Protein AF-A0A1H8FJD3-F1 (afdb_monomer)

pLDDT: mean 70.16, std 22.2, range [22.75, 96.0]

Sequence (260 aa):
MIKSALWIIMFVILSSTTALAQENNKRKIDAVKKRNTYLYGDATRQTERNAVRLACDLLKNEIKDWSIKNNLSYQKFPEAIFTQYADTIIIEKKNHIRAFVYIKIKDLSAFLSNDSCTPKSVNPIVAPTSLPHKPVNTKTKPKVQTSLSQGTRVPPKQKSTVAKRSNPVLDHLMTINSFYDLKSVITPLHNQGVIRSYGKYSTMKEPAECYLIVYDANGYIKAFLGKGHDTRENLKTHQPDNVRNYIGCGAIWFILADDN

Nearest PDB structures (foldseek):
  7wrs-assembly1_B  TM=2.910E-01  e=1.143E+00  Gallus gallus
  5z6p-assembly1_A  TM=4.617E-01  e=6.517E+00  Agarivorans gilvus
  4za1-assembly1_A  TM=2.920E-01  e=4.281E+00  Streptomyces actuosus

Foldseek 3Di:
DVVVVVVVVVVVVVVVVLVVLLVVLVVVVVVQVVDPQKQKFKAKDQDPVVQQVRRVVNSQVSLVVVCVVVVFDDDPDDPVCQVVFKDWDWDDDPRMIMIMIMGGNVVVVVVRPDPDDDDDDDDDDDDDDDDDDDDDDDDDDDDDDDDDDDDDDDDDDDDPPPPPPPPVLVVVLVVDFFQVVSVVSVVVCVVVQQWVDKDWPVVDDQQQQKWKFKAAPVGTTDFIWHGDDQWTQGPVPRDIDGNVVRPRITMMIIHGNVRD

Solvent-accessible surface area (backbone atoms only — not comparable to full-atom values): 15954 Å² total; per-residue (Å²): 114,70,76,57,56,55,50,51,54,52,51,53,58,64,56,53,55,56,56,57,52,55,50,52,51,50,55,49,52,54,55,47,75,73,35,98,54,50,48,57,8,78,26,73,27,78,42,61,73,62,4,43,51,49,4,49,56,41,24,54,50,47,52,47,57,49,28,57,76,69,77,38,74,80,67,86,77,62,72,64,52,50,79,74,57,41,52,74,47,80,45,81,48,103,78,37,20,32,19,37,27,33,34,46,46,67,72,50,44,68,64,59,73,56,81,93,75,82,85,84,78,88,83,91,79,86,83,88,89,83,88,87,87,86,88,89,87,84,89,86,83,88,88,93,86,91,81,87,88,86,80,89,87,86,88,84,87,81,85,80,80,70,81,77,78,81,48,68,68,58,57,54,56,64,73,54,56,36,52,69,64,43,51,69,50,52,53,55,37,34,78,70,51,53,28,66,47,72,45,52,52,94,71,67,84,57,56,47,71,22,32,37,45,31,23,40,89,90,29,44,49,78,47,44,32,41,48,32,73,86,56,21,38,25,72,87,74,76,39,84,39,53,78,80,80,46,77,84,41,50,45,34,34,35,28,58,49,93,74,122

Secondary structure (DSSP, 8-state):
-HHHHHHHHHHHHHHHHHHHHHHHHHHHHHHHHT-TTEEEEEEEESSHHHHHHHHHHHHHHHHHHHHHHTT-------HHHHHHH-EEEEEEETTEEEEEEEEEHHHHHHHHS-S--PPP-----------------------------------------------HHHHHHHH--BHHHHHHHHHHHHHTTSEEEEEEGGG-S-TTT-EEEEE-TT-BEEEEE-S-SS-EEETTTTEEE-GGGSTT-EEEEEEESS--

Structure (mmCIF, N/CA/C/O backbone):
data_AF-A0A1H8FJD3-F1
#
_entry.id   AF-A0A1H8FJD3-F1
#
loop_
_atom_site.group_PDB
_atom_site.id
_atom_site.type_symbol
_atom_site.label_atom_id
_atom_site.label_alt_id
_atom_site.label_comp_id
_atom_site.label_asym_id
_atom_site.label_entity_id
_atom_site.label_seq_id
_atom_site.pdbx_PDB_ins_code
_atom_site.Cartn_x
_atom_site.Cartn_y
_atom_site.Cartn_z
_atom_site.occupancy
_atom_site.B_iso_or_equiv
_atom_site.auth_seq_id
_atom_site.auth_comp_id
_atom_site.auth_asym_id
_atom_site.auth_atom_id
_atom_site.pdbx_PDB_model_num
ATOM 1 N N . MET A 1 1 ? 11.866 -29.403 49.457 1.00 58.97 1 MET A N 1
ATOM 2 C CA . MET A 1 1 ? 10.654 -29.275 48.608 1.00 58.97 1 MET A CA 1
ATOM 3 C C . MET A 1 1 ? 10.171 -27.825 48.472 1.00 58.97 1 MET A C 1
ATOM 5 O O . MET A 1 1 ? 10.095 -27.366 47.342 1.00 58.97 1 MET A O 1
ATOM 9 N N . ILE A 1 2 ? 9.930 -27.080 49.565 1.00 58.50 2 ILE A N 1
ATOM 10 C CA . ILE A 1 2 ? 9.338 -25.712 49.578 1.00 58.50 2 ILE A CA 1
ATOM 11 C C . ILE A 1 2 ? 9.861 -24.753 48.481 1.00 58.50 2 ILE A C 1
ATOM 13 O O . ILE A 1 2 ? 9.057 -24.153 47.773 1.00 58.50 2 ILE A O 1
ATOM 17 N N . LYS A 1 3 ? 11.186 -24.649 48.272 1.00 54.75 3 LYS A N 1
ATOM 18 C CA . LYS A 1 3 ? 11.780 -23.768 47.238 1.00 54.75 3 LYS A CA 1
ATOM 19 C C . LYS A 1 3 ? 11.289 -24.052 45.804 1.00 54.75 3 LYS A C 1
ATOM 21 O O . LYS A 1 3 ? 11.228 -23.127 45.005 1.00 54.75 3 LYS A O 1
ATOM 26 N N . SER A 1 4 ? 10.918 -25.296 45.485 1.00 56.00 4 SER A N 1
ATOM 27 C CA . SER A 1 4 ? 10.383 -25.670 44.165 1.00 56.00 4 SER A CA 1
ATOM 28 C C . SER A 1 4 ? 8.923 -25.230 43.998 1.00 56.00 4 SER A C 1
ATOM 30 O O . SER A 1 4 ? 8.569 -24.619 42.993 1.00 56.00 4 SER A O 1
ATOM 32 N N . ALA A 1 5 ? 8.094 -25.423 45.032 1.00 58.84 5 ALA A N 1
ATOM 33 C CA . ALA A 1 5 ? 6.706 -24.953 45.036 1.00 58.84 5 ALA A CA 1
ATOM 34 C C . ALA A 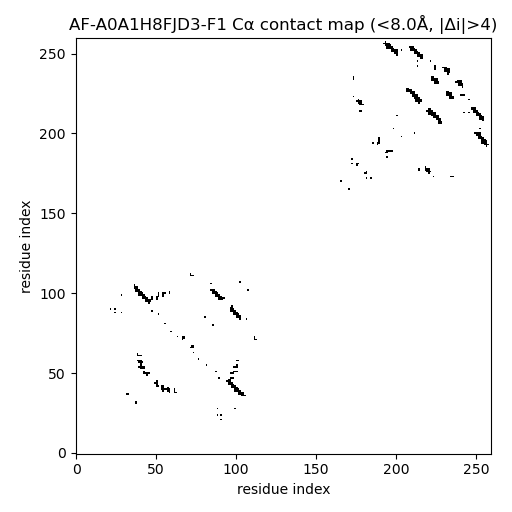1 5 ? 6.615 -23.425 44.863 1.00 58.84 5 ALA A C 1
ATOM 36 O O . ALA A 1 5 ? 5.794 -22.940 44.087 1.00 58.84 5 ALA A O 1
ATOM 37 N N . LEU A 1 6 ? 7.511 -22.671 45.513 1.00 56.72 6 LEU A N 1
ATOM 38 C CA . LEU A 1 6 ? 7.578 -21.214 45.372 1.00 56.72 6 LEU A CA 1
ATOM 39 C C . LEU A 1 6 ? 7.903 -20.773 43.931 1.00 56.72 6 LEU A C 1
ATOM 41 O O . LEU A 1 6 ? 7.354 -19.782 43.461 1.00 56.72 6 LEU A O 1
ATOM 45 N N . TRP A 1 7 ? 8.748 -21.518 43.209 1.00 59.44 7 TRP A N 1
ATOM 46 C CA . TRP A 1 7 ? 9.106 -21.212 41.816 1.00 59.44 7 TRP A CA 1
ATOM 47 C C . TRP A 1 7 ? 7.986 -21.570 40.823 1.00 59.44 7 TRP A C 1
ATOM 49 O O . TRP A 1 7 ? 7.784 -20.867 39.835 1.00 59.44 7 TRP A O 1
ATOM 59 N N . ILE A 1 8 ? 7.192 -22.603 41.124 1.00 63.31 8 ILE A N 1
ATOM 60 C CA . ILE A 1 8 ? 5.987 -22.957 40.355 1.00 63.31 8 ILE A CA 1
ATOM 61 C C . ILE A 1 8 ? 4.900 -21.883 40.531 1.00 63.31 8 ILE A C 1
ATOM 63 O O . ILE A 1 8 ? 4.344 -21.411 39.541 1.00 63.31 8 ILE A O 1
ATOM 67 N N . ILE A 1 9 ? 4.652 -21.425 41.765 1.00 63.00 9 ILE A N 1
ATOM 68 C CA . ILE A 1 9 ? 3.748 -20.291 42.049 1.00 63.00 9 ILE A CA 1
ATOM 69 C C . ILE A 1 9 ? 4.272 -19.008 41.371 1.00 63.00 9 ILE A C 1
ATOM 71 O O . ILE A 1 9 ? 3.504 -18.308 40.709 1.00 63.00 9 ILE A O 1
ATOM 75 N N . MET A 1 10 ? 5.595 -18.796 41.430 1.00 59.31 10 MET A N 1
ATOM 76 C CA . MET A 1 10 ? 6.412 -17.967 40.530 1.00 59.31 10 MET A CA 1
ATOM 77 C C . MET A 1 10 ? 5.847 -17.835 39.105 1.00 59.31 10 MET A C 1
ATOM 79 O O . MET A 1 10 ? 5.426 -16.775 38.637 1.00 59.31 10 MET A O 1
ATOM 83 N N . PHE A 1 11 ? 5.848 -18.972 38.412 1.00 58.41 11 PHE A N 1
ATOM 84 C CA . PHE A 1 11 ? 5.554 -19.082 36.987 1.00 58.41 11 PHE A CA 1
ATOM 85 C C . PHE A 1 11 ? 4.051 -18.972 36.668 1.00 58.41 11 PHE A C 1
ATOM 87 O O . PHE A 1 11 ? 3.665 -18.343 35.680 1.00 58.41 11 PHE A O 1
ATOM 94 N N . VAL A 1 12 ? 3.186 -19.525 37.527 1.00 59.56 12 VAL A N 1
ATOM 95 C CA . VAL A 1 12 ? 1.721 -19.478 37.353 1.00 59.56 12 VAL A CA 1
ATOM 96 C C . VAL A 1 12 ? 1.201 -18.038 37.416 1.00 59.56 12 VAL A C 1
ATOM 98 O O . VAL A 1 12 ? 0.444 -17.624 36.529 1.00 59.56 12 VAL A O 1
ATOM 101 N N . ILE A 1 13 ? 1.650 -17.242 38.394 1.00 57.97 13 ILE A N 1
ATOM 102 C CA . ILE A 1 13 ? 1.235 -15.835 38.540 1.00 57.97 13 ILE A CA 1
ATOM 103 C C . ILE A 1 13 ? 1.669 -15.014 37.316 1.00 57.97 13 ILE A C 1
ATOM 105 O O . ILE A 1 13 ? 0.858 -14.277 36.753 1.00 57.97 13 ILE A O 1
ATOM 109 N N . LEU A 1 14 ? 2.913 -15.187 36.852 1.00 53.50 14 LEU A N 1
ATOM 110 C CA . LEU A 1 14 ? 3.437 -14.465 35.688 1.00 53.50 14 LEU A CA 1
ATOM 111 C C . LEU A 1 14 ? 2.705 -14.818 34.382 1.00 53.50 14 LEU A C 1
ATOM 113 O O . LEU A 1 14 ? 2.501 -13.945 33.543 1.00 53.50 14 LEU A O 1
ATOM 117 N N . SER A 1 15 ? 2.262 -16.068 34.211 1.00 50.50 15 SER A N 1
ATOM 118 C CA . SER A 1 15 ? 1.513 -16.468 33.010 1.00 50.50 15 SER A CA 1
ATOM 119 C C . SER A 1 15 ? 0.092 -15.881 32.965 1.00 50.50 15 SER A C 1
ATOM 121 O O . SER A 1 15 ? -0.374 -15.459 31.903 1.00 50.50 15 SER A O 1
ATOM 123 N N . SER A 1 16 ? -0.567 -15.770 34.125 1.00 51.09 16 SER A N 1
ATOM 124 C CA . SER A 1 16 ? -1.976 -15.364 34.249 1.00 51.09 16 SER A CA 1
ATOM 125 C C . SER A 1 16 ? -2.238 -13.909 33.829 1.00 51.09 16 SER A C 1
ATOM 127 O O . SER A 1 16 ? -3.287 -13.601 33.258 1.00 51.09 16 SER A O 1
ATOM 129 N N . THR A 1 17 ? -1.284 -13.002 34.065 1.00 54.47 17 THR A N 1
ATOM 130 C CA . THR A 1 17 ? -1.428 -11.570 33.733 1.00 54.47 17 THR A CA 1
ATOM 131 C C . THR A 1 17 ? -1.545 -11.325 32.226 1.00 54.47 17 THR A C 1
ATOM 133 O O . THR A 1 17 ? -2.311 -10.462 31.792 1.00 54.47 17 THR A O 1
ATOM 136 N N . THR A 1 18 ? -0.838 -12.118 31.414 1.00 61.31 18 THR A N 1
ATOM 137 C CA . THR A 1 18 ? -0.788 -11.960 29.951 1.00 61.31 18 THR A CA 1
ATOM 138 C C . THR A 1 18 ? -2.144 -12.218 29.284 1.00 61.31 18 THR A C 1
ATOM 140 O O . THR A 1 18 ? -2.543 -11.480 28.378 1.00 61.31 18 THR A O 1
ATOM 143 N N . ALA A 1 19 ? -2.898 -13.209 29.771 1.00 61.38 19 ALA A N 1
ATOM 144 C CA . ALA A 1 19 ? -4.223 -13.552 29.259 1.00 61.38 19 ALA A CA 1
ATOM 145 C C . ALA A 1 19 ? -5.243 -12.432 29.532 1.00 61.38 19 ALA A C 1
ATOM 147 O O . ALA A 1 19 ? -5.919 -11.967 28.610 1.00 61.38 19 ALA A O 1
ATOM 148 N N . LEU A 1 20 ? -5.281 -11.936 30.775 1.00 61.25 20 LEU A N 1
ATOM 149 C CA . LEU A 1 20 ? -6.144 -10.828 31.203 1.00 61.25 20 LEU A CA 1
ATOM 150 C C . LEU A 1 20 ? -5.835 -9.526 30.446 1.00 61.25 20 LEU A C 1
ATOM 152 O O . LEU A 1 20 ? -6.750 -8.801 30.049 1.00 61.25 20 LEU A O 1
ATOM 156 N N . ALA A 1 21 ? -4.556 -9.231 30.195 1.00 65.88 21 ALA A N 1
ATOM 157 C CA . ALA A 1 21 ? -4.156 -8.088 29.375 1.00 65.88 21 ALA A CA 1
ATOM 158 C C . ALA A 1 21 ? -4.648 -8.228 27.921 1.00 65.88 21 ALA A C 1
ATOM 160 O O . ALA A 1 21 ? -5.211 -7.285 27.359 1.00 65.88 21 ALA A O 1
ATOM 161 N N . GLN A 1 22 ? -4.505 -9.417 27.320 1.00 68.00 22 GLN A N 1
ATOM 162 C CA . GLN A 1 22 ? -4.948 -9.661 25.946 1.00 68.00 22 GLN A CA 1
ATOM 163 C C . GLN A 1 22 ? -6.478 -9.585 25.799 1.00 68.00 22 GLN A C 1
ATOM 165 O O . GLN A 1 22 ? -6.970 -9.073 24.792 1.00 68.00 22 GLN A O 1
ATOM 170 N N . GLU A 1 23 ? -7.245 -10.066 26.781 1.00 72.88 23 GLU A N 1
ATOM 171 C CA . GLU A 1 23 ? -8.706 -9.941 26.782 1.00 72.88 23 GLU A CA 1
ATOM 172 C C . GLU A 1 23 ? -9.153 -8.479 26.901 1.00 72.88 23 GLU A C 1
ATOM 174 O O . GLU A 1 23 ? -9.957 -8.009 26.093 1.00 72.88 23 GLU A O 1
ATOM 179 N N . ASN A 1 24 ? -8.575 -7.722 27.837 1.00 79.19 24 ASN A N 1
ATOM 180 C CA . ASN A 1 24 ? -8.877 -6.300 27.979 1.00 79.19 24 ASN A CA 1
ATOM 181 C C . ASN A 1 24 ? -8.523 -5.501 26.713 1.00 79.19 24 ASN A C 1
ATOM 183 O O . ASN A 1 24 ? -9.289 -4.622 26.317 1.00 79.19 24 ASN A O 1
ATOM 187 N N . ASN A 1 25 ? -7.434 -5.842 26.016 1.00 83.25 25 ASN A N 1
ATOM 188 C CA . ASN A 1 25 ? -7.093 -5.215 24.737 1.00 83.25 25 ASN A CA 1
ATOM 189 C C . ASN A 1 25 ? -8.090 -5.566 23.614 1.00 83.25 25 ASN A C 1
ATOM 191 O O . ASN A 1 25 ? -8.444 -4.677 22.843 1.00 83.25 25 ASN A O 1
ATOM 195 N N . LYS A 1 26 ? -8.622 -6.799 23.547 1.00 83.00 26 LYS A N 1
ATOM 196 C CA . LYS A 1 26 ? -9.735 -7.140 22.629 1.00 83.00 26 LYS A CA 1
ATOM 197 C C . LYS A 1 26 ? -10.971 -6.284 22.933 1.00 83.00 26 LYS A C 1
ATOM 199 O O . LYS A 1 26 ? -11.457 -5.579 22.052 1.00 83.00 26 LYS A O 1
ATOM 204 N N . ARG A 1 27 ? -11.406 -6.258 24.200 1.00 83.94 27 ARG A N 1
ATOM 205 C CA . ARG A 1 27 ? -12.583 -5.494 24.660 1.00 83.94 27 ARG A CA 1
ATOM 206 C C . ARG A 1 27 ? -12.455 -3.990 24.377 1.00 83.94 27 ARG A C 1
ATOM 208 O O . ARG A 1 27 ? -13.442 -3.372 23.986 1.00 83.94 27 ARG A O 1
ATOM 215 N N . LYS A 1 28 ? -11.253 -3.410 24.511 1.00 83.81 28 LYS A N 1
ATOM 216 C CA . LYS A 1 28 ? -10.957 -2.019 24.112 1.00 83.81 28 LYS A CA 1
ATOM 217 C C . LYS A 1 28 ? -11.133 -1.797 22.608 1.00 83.81 28 LYS A C 1
ATOM 219 O O . LYS A 1 28 ? -11.847 -0.874 22.230 1.00 83.81 28 LYS A O 1
ATOM 224 N N . ILE A 1 29 ? -10.535 -2.641 21.760 1.00 84.12 29 ILE A N 1
ATOM 225 C CA . ILE A 1 29 ? -10.665 -2.532 20.295 1.00 84.12 29 ILE A CA 1
ATOM 226 C C . ILE A 1 29 ? -12.137 -2.620 19.879 1.00 84.12 29 ILE A C 1
ATOM 228 O O . ILE A 1 29 ? -12.610 -1.774 19.124 1.00 84.12 29 ILE A O 1
ATOM 232 N N . ASP A 1 30 ? -12.887 -3.585 20.409 1.00 86.12 30 ASP A N 1
ATOM 233 C CA . ASP A 1 30 ? -14.301 -3.760 20.063 1.00 86.12 30 ASP A CA 1
ATOM 234 C C . ASP A 1 30 ? -15.168 -2.593 20.566 1.00 86.12 30 ASP A C 1
ATOM 236 O O . ASP A 1 30 ? -16.117 -2.190 19.892 1.00 86.12 30 ASP A O 1
ATOM 240 N N . ALA A 1 31 ? -14.827 -1.997 21.714 1.00 84.50 31 ALA A N 1
ATOM 241 C CA . ALA A 1 31 ? -15.469 -0.782 22.215 1.00 84.50 31 ALA A CA 1
ATOM 242 C C . ALA A 1 31 ? -15.151 0.462 21.364 1.00 84.50 31 ALA A C 1
ATOM 244 O O . ALA A 1 31 ? -16.036 1.299 21.196 1.00 84.50 31 ALA A O 1
ATOM 245 N N . VAL A 1 32 ? -13.942 0.582 20.802 1.00 84.31 32 VAL A N 1
ATOM 246 C CA . VAL A 1 32 ? -13.607 1.634 19.824 1.00 84.31 32 VAL A CA 1
ATOM 247 C C . VAL A 1 32 ? -14.392 1.408 18.530 1.00 84.31 32 VAL A C 1
ATOM 249 O O . VAL A 1 32 ? -15.121 2.297 18.103 1.00 84.31 32 VAL A O 1
ATOM 252 N N . LYS A 1 33 ? -14.342 0.201 17.951 1.00 82.62 33 LYS A N 1
ATOM 253 C CA . LYS A 1 33 ? -15.021 -0.121 16.680 1.00 82.62 33 LYS A CA 1
ATOM 254 C C . LYS A 1 33 ? -16.544 0.028 16.724 1.00 82.62 33 LYS A C 1
ATOM 256 O O . LYS A 1 33 ? -17.143 0.359 15.708 1.00 82.62 33 LYS A O 1
ATOM 261 N N . LYS A 1 34 ? -17.176 -0.203 17.880 1.00 84.62 34 LYS A N 1
ATOM 262 C CA . LYS A 1 34 ? -18.627 -0.012 18.078 1.00 84.62 34 LYS A CA 1
ATOM 263 C C . LYS A 1 34 ? -19.035 1.445 18.326 1.00 84.62 34 LYS A C 1
ATOM 265 O O . LYS A 1 34 ? -20.227 1.738 18.339 1.00 84.62 34 LYS A O 1
ATOM 270 N N . ARG A 1 35 ? -18.087 2.360 18.553 1.00 76.19 35 ARG A N 1
ATOM 271 C CA . ARG A 1 35 ? -18.357 3.777 18.830 1.00 76.19 35 ARG A CA 1
ATOM 272 C C . ARG A 1 35 ? -17.980 4.620 17.617 1.00 76.19 35 ARG A C 1
ATOM 274 O O . ARG A 1 35 ? -16.802 4.865 17.382 1.00 76.19 35 ARG A O 1
ATOM 281 N N . ASN A 1 36 ? -18.982 5.161 16.921 1.00 76.81 36 ASN A N 1
ATOM 282 C CA . ASN A 1 36 ? -18.824 6.095 15.792 1.00 76.81 36 ASN A CA 1
ATOM 283 C C . ASN A 1 36 ? -18.319 7.501 16.222 1.00 76.81 36 ASN A C 1
ATOM 285 O O . ASN A 1 36 ? -18.778 8.530 15.739 1.00 76.81 36 ASN A O 1
ATOM 289 N N . THR A 1 37 ? -17.413 7.543 17.201 1.00 86.31 37 THR A N 1
ATOM 290 C CA . THR A 1 37 ? -16.760 8.733 17.769 1.00 86.31 37 THR A CA 1
ATOM 291 C C . THR A 1 37 ? -15.234 8.651 17.645 1.00 86.31 37 THR A C 1
ATOM 293 O O . THR A 1 37 ? -14.526 9.481 18.217 1.00 86.31 37 THR A O 1
ATOM 296 N N . TYR A 1 38 ? -14.728 7.632 16.947 1.00 87.56 38 TYR A N 1
ATOM 297 C CA . TYR A 1 38 ? -13.314 7.330 16.754 1.00 87.56 38 TYR A CA 1
ATOM 298 C C . TYR A 1 38 ? -13.044 7.009 15.286 1.00 87.56 38 TYR A C 1
ATOM 300 O O . TYR A 1 38 ? -13.878 6.378 14.642 1.00 87.56 38 TYR A O 1
ATOM 308 N N . LEU A 1 39 ? -11.855 7.366 14.806 1.00 87.75 39 LEU A N 1
ATOM 309 C CA . LEU A 1 39 ? -11.278 6.832 13.569 1.00 87.75 39 LEU A CA 1
ATOM 310 C C . LEU A 1 39 ? -10.107 5.922 13.948 1.00 87.75 39 LEU A C 1
ATOM 312 O O . LEU A 1 39 ? -9.442 6.169 14.959 1.00 87.75 39 LEU A O 1
ATOM 316 N N . TYR A 1 40 ? -9.866 4.859 13.179 1.00 88.44 40 TYR A N 1
ATOM 317 C CA . TYR A 1 40 ? -8.847 3.862 13.513 1.00 88.44 40 TYR A CA 1
ATOM 318 C C . TYR A 1 40 ? -8.201 3.221 12.280 1.00 88.44 40 TYR A C 1
ATOM 320 O O . TYR A 1 40 ? -8.821 3.089 11.230 1.00 88.44 40 TYR A O 1
ATOM 328 N N . GLY A 1 41 ? -6.969 2.743 12.447 1.00 88.31 41 GLY A N 1
ATOM 329 C CA . GLY A 1 41 ? -6.295 1.826 11.533 1.00 88.31 41 GLY A CA 1
ATOM 330 C C . GLY A 1 41 ? -5.954 0.512 12.238 1.00 88.31 41 GLY A C 1
ATOM 331 O O . GLY A 1 41 ? -5.551 0.498 13.400 1.00 88.31 41 GLY A O 1
ATOM 332 N N . ASP A 1 42 ? -6.136 -0.611 11.542 1.00 88.06 42 ASP A N 1
ATOM 333 C CA . ASP A 1 42 ? -6.010 -1.967 12.093 1.00 88.06 42 ASP A CA 1
ATOM 334 C C . ASP A 1 42 ? -5.122 -2.811 11.172 1.00 88.06 42 ASP A C 1
ATOM 336 O O . ASP A 1 42 ? -5.507 -3.133 10.047 1.00 88.06 42 ASP A O 1
ATOM 340 N N . ALA A 1 43 ? -3.912 -3.139 11.623 1.00 86.88 43 ALA A N 1
ATOM 341 C CA . ALA A 1 43 ? -2.898 -3.792 10.802 1.00 86.88 43 ALA A CA 1
ATOM 342 C C . ALA A 1 43 ? -2.248 -4.970 11.530 1.00 86.88 43 ALA A C 1
ATOM 344 O O . ALA A 1 43 ? -1.991 -4.927 12.728 1.00 86.88 43 ALA A O 1
ATOM 345 N N . THR A 1 44 ? -1.933 -6.035 10.792 1.00 87.69 44 THR A N 1
ATOM 346 C CA . THR A 1 44 ? -1.181 -7.194 11.303 1.00 87.69 44 THR A CA 1
ATOM 347 C C . THR A 1 44 ? 0.037 -7.453 10.416 1.00 87.69 44 THR A C 1
ATOM 349 O O . THR A 1 44 ? -0.094 -7.513 9.189 1.00 87.69 44 THR A O 1
ATOM 352 N N . ARG A 1 45 ? 1.226 -7.570 11.019 1.00 87.38 45 ARG A N 1
ATOM 353 C CA . ARG A 1 45 ? 2.525 -7.802 10.353 1.00 87.38 45 ARG A CA 1
ATOM 354 C C . ARG A 1 45 ? 3.446 -8.658 11.232 1.00 87.38 45 ARG A C 1
ATOM 356 O O . ARG A 1 45 ? 3.116 -8.955 12.372 1.00 87.38 45 ARG A O 1
ATOM 363 N N . GLN A 1 46 ? 4.594 -9.074 10.701 1.00 81.25 46 GLN A N 1
ATOM 364 C CA . GLN A 1 46 ? 5.580 -9.884 11.435 1.00 81.25 46 GLN A CA 1
ATOM 365 C C . GLN A 1 46 ? 6.354 -9.093 12.504 1.00 81.25 46 GLN A C 1
ATOM 367 O O . GLN A 1 46 ? 6.824 -9.681 13.470 1.00 81.25 46 GLN A O 1
ATOM 372 N N . THR A 1 47 ? 6.477 -7.769 12.359 1.00 82.38 47 THR A N 1
ATOM 373 C CA . THR A 1 47 ? 7.174 -6.896 13.318 1.00 82.38 47 THR A CA 1
ATOM 374 C C . THR A 1 47 ? 6.277 -5.747 13.763 1.00 82.38 47 THR A C 1
ATOM 376 O O . THR A 1 47 ? 5.460 -5.247 12.985 1.00 82.38 47 THR A O 1
ATOM 379 N N . GLU A 1 48 ? 6.455 -5.302 15.008 1.00 81.62 48 GLU A N 1
ATOM 380 C CA . GLU A 1 48 ? 5.670 -4.227 15.619 1.00 81.62 48 GLU A CA 1
ATOM 381 C C . GLU A 1 48 ? 5.767 -2.933 14.807 1.00 81.62 48 GLU A C 1
ATOM 383 O O . GLU A 1 48 ? 4.750 -2.403 14.374 1.00 81.62 48 GLU A O 1
ATOM 388 N N . ARG A 1 49 ? 6.990 -2.489 14.484 1.00 78.25 49 ARG A N 1
ATOM 389 C CA . ARG A 1 49 ? 7.251 -1.285 13.676 1.00 78.25 49 ARG A CA 1
ATOM 390 C C . ARG A 1 49 ? 6.487 -1.287 12.346 1.00 78.25 49 ARG A C 1
ATOM 392 O O . ARG A 1 49 ? 5.961 -0.252 11.943 1.00 78.25 49 ARG A O 1
ATOM 399 N N . ASN A 1 50 ? 6.396 -2.440 11.680 1.00 78.25 50 ASN A N 1
ATOM 400 C CA . ASN A 1 50 ? 5.692 -2.565 10.402 1.00 78.25 50 ASN A CA 1
ATOM 401 C C . ASN A 1 50 ? 4.168 -2.655 10.590 1.00 78.25 50 ASN A C 1
ATOM 403 O O . ASN A 1 50 ? 3.426 -2.216 9.713 1.00 78.25 50 ASN A O 1
ATOM 407 N N . ALA A 1 51 ? 3.693 -3.204 11.714 1.00 81.25 51 ALA A N 1
ATOM 408 C CA . ALA A 1 51 ? 2.277 -3.197 12.074 1.00 81.25 51 ALA A CA 1
ATOM 409 C C . ALA A 1 51 ? 1.810 -1.776 12.428 1.00 81.25 51 ALA A C 1
ATOM 411 O O . ALA A 1 51 ? 0.851 -1.294 11.833 1.00 81.25 51 ALA A O 1
ATOM 412 N N . VAL A 1 52 ? 2.519 -1.087 13.329 1.00 80.81 52 VAL A N 1
ATOM 413 C CA . VAL A 1 52 ? 2.217 0.285 13.771 1.00 80.81 52 VAL A CA 1
ATOM 414 C C . VAL A 1 52 ? 2.247 1.249 12.595 1.00 80.81 52 VAL A C 1
ATOM 416 O O . VAL A 1 52 ? 1.263 1.948 12.384 1.00 80.81 52 VAL A O 1
ATOM 419 N N . ARG A 1 53 ? 3.305 1.234 11.768 1.00 84.44 53 ARG A N 1
ATOM 420 C CA . ARG A 1 53 ? 3.380 2.095 10.577 1.00 84.44 53 ARG A CA 1
ATOM 421 C C . ARG A 1 53 ? 2.152 1.930 9.680 1.00 84.44 53 ARG A C 1
ATOM 423 O O . ARG A 1 53 ? 1.521 2.921 9.338 1.00 84.44 53 ARG A O 1
ATOM 430 N N . LEU A 1 54 ? 1.778 0.693 9.344 1.00 81.62 54 LEU A N 1
ATOM 431 C CA . LEU A 1 54 ? 0.616 0.456 8.488 1.00 81.62 54 LEU A CA 1
ATOM 432 C C . LEU A 1 54 ? -0.708 0.830 9.173 1.00 81.62 54 LEU A C 1
ATOM 434 O O . LEU A 1 54 ? -1.613 1.304 8.497 1.00 81.62 54 LEU A O 1
ATOM 438 N N . ALA A 1 55 ? -0.839 0.653 10.489 1.00 83.88 55 ALA A N 1
ATOM 439 C CA . ALA A 1 55 ? -2.013 1.119 11.222 1.00 83.88 55 ALA A CA 1
ATOM 440 C C . ALA A 1 55 ? -2.113 2.658 11.210 1.00 83.88 55 ALA A C 1
ATOM 442 O O . ALA A 1 55 ? -3.195 3.186 10.966 1.00 83.88 55 ALA A O 1
ATOM 443 N N . CYS A 1 56 ? -0.999 3.381 11.361 1.00 81.44 56 CYS A N 1
ATOM 444 C CA . CYS A 1 56 ? -0.957 4.836 11.187 1.00 81.44 56 CYS A CA 1
ATOM 445 C C . CYS A 1 56 ? -1.292 5.256 9.747 1.00 81.44 56 CYS A C 1
ATOM 447 O O . CYS A 1 56 ? -2.064 6.190 9.549 1.00 81.44 56 CYS A O 1
ATOM 449 N N . ASP A 1 57 ? -0.761 4.564 8.737 1.00 82.12 57 ASP A N 1
ATOM 450 C CA . ASP A 1 57 ? -1.019 4.882 7.327 1.00 82.12 57 ASP A CA 1
ATOM 451 C C . ASP A 1 57 ? -2.477 4.567 6.919 1.00 82.12 57 ASP A C 1
ATOM 453 O O . ASP A 1 57 ? -3.072 5.300 6.130 1.00 82.12 57 ASP A O 1
ATOM 457 N N . LEU A 1 58 ? -3.108 3.545 7.513 1.00 85.62 58 LEU A N 1
ATOM 458 C CA . LEU A 1 58 ? -4.554 3.306 7.399 1.00 85.62 58 LEU A CA 1
ATOM 459 C C . LEU A 1 58 ? -5.368 4.407 8.097 1.00 85.62 58 LEU A C 1
ATOM 461 O O . LEU A 1 58 ? -6.297 4.937 7.494 1.00 85.62 58 LEU A O 1
ATOM 465 N N . LEU A 1 59 ? -4.988 4.808 9.315 1.00 86.94 59 LEU A N 1
ATOM 466 C CA . LEU A 1 59 ? -5.653 5.888 10.051 1.00 86.94 59 LEU A CA 1
ATOM 467 C C . LEU A 1 59 ? -5.564 7.240 9.317 1.00 86.94 59 LEU A C 1
ATOM 469 O O . LEU A 1 59 ? -6.530 7.996 9.320 1.00 86.94 59 LEU A O 1
ATOM 473 N N . LYS A 1 60 ? -4.448 7.542 8.641 1.00 84.69 60 LYS A N 1
ATOM 474 C CA . LYS A 1 60 ? -4.307 8.745 7.796 1.00 84.69 60 LYS A CA 1
ATOM 475 C C . LYS A 1 60 ? -5.322 8.767 6.649 1.00 84.69 60 LYS A C 1
ATOM 477 O O . LYS A 1 60 ? -5.897 9.817 6.373 1.00 84.69 60 LYS A O 1
ATOM 482 N N . ASN A 1 61 ? -5.570 7.619 6.016 1.00 83.62 61 ASN A N 1
ATOM 483 C CA . ASN A 1 61 ? -6.598 7.499 4.980 1.00 83.62 61 ASN A CA 1
ATOM 484 C C . ASN A 1 61 ? -8.010 7.628 5.572 1.00 83.62 61 ASN A C 1
ATOM 486 O O . ASN A 1 61 ? -8.806 8.395 5.047 1.00 83.62 61 ASN A O 1
ATOM 490 N N . GLU A 1 62 ? -8.290 6.983 6.709 1.00 85.31 62 GLU A N 1
ATOM 491 C CA . GLU A 1 62 ? -9.583 7.093 7.403 1.00 85.31 62 GLU A CA 1
ATOM 492 C C . GLU A 1 62 ? -9.892 8.550 7.816 1.00 85.31 62 GLU A C 1
ATOM 494 O O . GLU A 1 62 ? -11.003 9.031 7.610 1.00 85.31 62 GLU A O 1
ATOM 499 N N . ILE A 1 63 ? -8.899 9.294 8.326 1.00 83.38 63 ILE A N 1
ATOM 500 C CA . ILE A 1 63 ? -9.002 10.738 8.627 1.00 83.38 63 ILE A CA 1
ATOM 501 C C . ILE A 1 63 ? -9.289 11.549 7.362 1.00 83.38 63 ILE A C 1
ATOM 503 O O . ILE A 1 63 ? -10.160 12.420 7.382 1.00 83.38 63 ILE A O 1
ATOM 507 N N . LYS A 1 64 ? -8.575 11.276 6.265 1.00 83.62 64 LYS A N 1
ATOM 508 C CA . LYS A 1 64 ? -8.771 11.960 4.984 1.00 83.62 64 LYS A CA 1
ATOM 509 C C . LYS A 1 64 ? -10.186 11.730 4.453 1.00 83.62 64 LYS A C 1
ATOM 511 O O . LYS A 1 64 ? -10.901 12.698 4.197 1.00 83.62 64 LYS A O 1
ATOM 516 N N . ASP A 1 65 ? -10.610 10.480 4.339 1.00 83.19 65 ASP A N 1
ATOM 517 C CA . ASP A 1 65 ? -11.905 10.120 3.764 1.00 83.19 65 ASP A CA 1
ATOM 518 C C . ASP A 1 65 ? -13.061 10.587 4.673 1.00 83.19 65 ASP A C 1
ATOM 520 O O . ASP A 1 65 ? -14.078 11.083 4.179 1.00 83.19 65 ASP A O 1
ATOM 524 N N . TRP A 1 66 ? -12.876 10.563 6.001 1.00 85.12 66 TRP A N 1
ATOM 525 C CA . TRP A 1 66 ? -13.789 11.203 6.953 1.00 85.12 66 TRP A CA 1
ATOM 526 C C . TRP A 1 66 ? -13.850 12.727 6.774 1.00 85.12 66 TRP A C 1
ATOM 528 O O . TRP A 1 66 ? -14.947 13.281 6.737 1.00 85.12 66 TRP A O 1
ATOM 538 N N . SER A 1 67 ? -12.717 13.421 6.624 1.00 82.56 67 SER A N 1
ATOM 539 C CA . SER A 1 67 ? -12.708 14.883 6.447 1.00 82.56 67 SER A CA 1
ATOM 540 C C . SER A 1 67 ? -13.433 15.310 5.164 1.00 82.56 67 SER A C 1
ATOM 542 O O . SER A 1 67 ? -14.310 16.170 5.229 1.00 82.56 67 SER A O 1
ATOM 544 N N . ILE A 1 68 ? -13.194 14.614 4.044 1.00 81.56 68 ILE A N 1
ATOM 545 C CA . ILE A 1 68 ? -13.905 14.821 2.771 1.00 81.56 68 ILE A CA 1
ATOM 546 C C . ILE A 1 68 ? -15.412 14.597 2.957 1.00 81.56 68 ILE A C 1
ATOM 548 O O . ILE A 1 68 ? -16.215 15.442 2.569 1.00 81.56 68 ILE A O 1
ATOM 552 N N . LYS A 1 69 ? -15.811 13.502 3.619 1.00 82.25 69 LYS A N 1
ATOM 553 C CA . LYS A 1 69 ? -17.222 13.177 3.895 1.00 82.25 69 LYS A CA 1
ATOM 554 C C . LYS A 1 69 ? -17.947 14.221 4.759 1.00 82.25 69 LYS A C 1
ATOM 556 O O . LYS A 1 69 ? -19.169 14.314 4.683 1.00 82.25 69 LYS A O 1
ATOM 561 N N . ASN A 1 70 ? -17.220 14.988 5.572 1.00 80.31 70 ASN A N 1
ATOM 562 C CA . ASN A 1 70 ? -17.771 16.047 6.425 1.00 80.31 70 ASN A CA 1
ATOM 563 C C . ASN A 1 70 ? -17.534 17.462 5.852 1.00 80.31 70 ASN A C 1
ATOM 565 O O . ASN A 1 70 ? -17.754 18.440 6.562 1.00 80.31 70 ASN A O 1
ATOM 569 N N . ASN A 1 71 ? -17.100 17.585 4.588 1.00 79.44 71 ASN A N 1
ATOM 570 C CA . ASN A 1 71 ? -16.750 18.852 3.925 1.00 79.44 71 ASN A CA 1
ATOM 571 C C . ASN A 1 71 ? -15.672 19.681 4.663 1.00 79.44 71 ASN A C 1
ATOM 573 O O . ASN A 1 71 ? -15.647 20.907 4.569 1.00 79.44 71 ASN A O 1
ATOM 577 N N . LEU A 1 72 ? -14.771 19.017 5.393 1.00 75.44 72 LEU A N 1
ATOM 578 C CA . LEU A 1 72 ? -13.655 19.644 6.103 1.00 75.44 72 LEU A CA 1
ATOM 579 C C . LEU A 1 72 ? -12.406 19.699 5.213 1.00 75.44 72 LEU A C 1
ATOM 581 O O . LEU A 1 72 ? -12.109 18.760 4.472 1.00 75.44 72 LEU A O 1
ATOM 585 N N . SER A 1 73 ? -11.643 20.788 5.315 1.00 64.62 73 SER A N 1
ATOM 586 C CA . SER A 1 73 ? -10.429 20.985 4.517 1.00 64.62 73 SER A CA 1
ATOM 587 C C . SER A 1 73 ? -9.302 20.052 4.975 1.00 64.62 73 SER A C 1
ATOM 589 O O . SER A 1 73 ? -8.722 20.233 6.047 1.00 64.62 73 SER A O 1
ATOM 591 N N . TYR A 1 74 ? -8.964 19.053 4.156 1.00 63.53 74 TYR A N 1
ATOM 592 C CA . TYR A 1 74 ? -7.835 18.160 4.422 1.00 63.53 74 TYR A CA 1
ATOM 593 C C . TYR A 1 74 ? -6.498 18.832 4.073 1.00 63.53 74 TYR A C 1
ATOM 595 O O . TYR A 1 74 ? -5.911 18.594 3.014 1.00 63.53 74 TYR A O 1
ATOM 603 N N . GLN A 1 75 ? -5.982 19.659 4.983 1.00 59.25 75 GLN A N 1
ATOM 604 C CA . GLN A 1 75 ? -4.568 20.025 4.950 1.00 59.25 75 GLN A CA 1
ATOM 605 C C . GLN A 1 75 ? -3.713 18.830 5.420 1.00 59.25 75 GLN A C 1
ATOM 607 O O . GLN A 1 75 ? -4.140 18.024 6.247 1.00 59.25 75 GLN A O 1
ATOM 612 N N . LYS A 1 76 ? -2.498 18.689 4.874 1.00 56.75 76 LYS A N 1
ATOM 613 C CA . LYS A 1 76 ? -1.586 17.569 5.162 1.00 56.75 76 LYS A CA 1
ATOM 614 C C . LYS A 1 76 ? -1.298 17.461 6.666 1.00 56.75 76 LYS A C 1
ATOM 616 O O . LYS A 1 76 ? -0.520 18.248 7.198 1.00 56.75 76 LYS A O 1
ATOM 621 N N . PHE A 1 77 ? -1.875 16.449 7.315 1.00 62.94 77 PHE A N 1
ATOM 622 C CA . PHE A 1 77 ? -1.731 16.216 8.753 1.00 62.94 77 PHE A CA 1
ATOM 623 C C . PHE A 1 77 ? -0.252 16.123 9.185 1.00 62.94 77 PHE A C 1
ATOM 625 O O . PHE A 1 77 ? 0.478 15.273 8.663 1.00 62.94 77 PHE A O 1
ATOM 632 N N . PRO A 1 78 ? 0.207 16.956 10.140 1.00 59.22 78 PRO A N 1
ATOM 633 C CA . PRO A 1 78 ? 1.524 16.813 10.747 1.00 59.22 78 PRO A CA 1
ATOM 634 C C . PRO A 1 78 ? 1.663 15.473 11.478 1.00 59.22 78 PRO A C 1
ATOM 636 O O . PRO A 1 78 ? 0.819 15.117 12.300 1.00 59.22 78 PRO A O 1
ATOM 639 N N . GLU A 1 79 ? 2.768 14.757 11.246 1.00 61.47 79 GLU A N 1
ATOM 640 C CA . GLU A 1 79 ? 3.016 13.439 11.861 1.00 61.47 79 GLU A CA 1
ATOM 641 C C . GLU A 1 79 ? 2.989 13.504 13.407 1.00 61.47 79 GLU A C 1
ATOM 643 O O . GLU A 1 79 ? 2.564 12.561 14.070 1.00 61.47 79 GLU A O 1
ATOM 648 N N . ALA A 1 80 ? 3.352 14.659 13.980 1.00 61.97 80 ALA A N 1
ATOM 649 C CA . ALA A 1 80 ? 3.312 14.935 15.416 1.00 61.97 80 ALA A CA 1
ATOM 650 C C . ALA A 1 80 ? 1.918 14.769 16.056 1.00 61.97 80 ALA A C 1
ATOM 652 O O . ALA A 1 80 ? 1.838 14.417 17.230 1.00 61.97 80 ALA A O 1
ATOM 653 N N . ILE A 1 81 ? 0.825 14.964 15.304 1.00 63.06 81 ILE A N 1
ATOM 654 C CA . ILE A 1 81 ? -0.541 14.796 15.829 1.00 63.06 81 ILE A CA 1
ATOM 655 C C . ILE A 1 81 ? -0.818 13.324 16.153 1.00 63.06 81 ILE A C 1
ATOM 657 O O . ILE A 1 81 ? -1.477 13.032 17.148 1.00 63.06 81 ILE A O 1
ATOM 661 N N . PHE A 1 82 ? -0.257 12.383 15.389 1.00 67.62 82 PHE A N 1
ATOM 662 C CA . PHE A 1 82 ? -0.366 10.958 15.707 1.00 67.62 82 PHE A CA 1
ATOM 663 C C . PHE A 1 82 ? 0.397 10.625 16.994 1.00 67.62 82 PHE A C 1
ATOM 665 O O . PHE A 1 82 ? -0.141 9.938 17.854 1.00 67.62 82 PHE A O 1
ATOM 672 N N . THR A 1 83 ? 1.587 11.198 17.190 1.00 64.50 83 THR A N 1
ATOM 673 C CA . THR A 1 83 ? 2.357 11.058 18.440 1.00 64.50 83 THR A CA 1
ATOM 674 C C . THR A 1 83 ? 1.658 11.679 19.659 1.00 64.50 83 THR A C 1
ATOM 676 O O . THR A 1 83 ? 1.900 11.245 20.781 1.00 64.50 83 THR A O 1
ATOM 679 N N . GLN A 1 84 ? 0.812 12.697 19.461 1.00 65.31 84 GLN A N 1
ATOM 680 C CA . GLN A 1 84 ? 0.184 13.464 20.545 1.00 65.31 84 GLN A CA 1
ATOM 681 C C . GLN A 1 84 ? -1.256 13.029 20.878 1.00 65.31 84 GLN A C 1
ATOM 683 O O . GLN A 1 84 ? -1.677 13.181 22.024 1.00 65.31 84 GLN A O 1
ATOM 688 N N . TYR A 1 85 ? -2.012 12.505 19.906 1.00 72.62 85 TYR A N 1
ATOM 689 C CA . TYR A 1 85 ? -3.451 12.230 20.046 1.00 72.62 85 TYR A CA 1
ATOM 690 C C . TYR A 1 85 ? -3.888 10.814 19.634 1.00 72.62 85 TYR A C 1
ATOM 692 O O . TYR A 1 85 ? -5.045 10.464 19.881 1.00 72.62 85 TYR A O 1
ATOM 700 N N . ALA A 1 86 ? -3.028 10.001 19.004 1.00 79.44 86 ALA A N 1
ATOM 701 C CA . ALA A 1 86 ? -3.397 8.644 18.601 1.00 79.44 86 ALA A CA 1
ATOM 702 C C . ALA A 1 86 ? -2.944 7.598 19.635 1.00 79.44 86 ALA A C 1
ATOM 704 O O . ALA A 1 86 ? -1.754 7.341 19.819 1.00 79.44 86 ALA A O 1
ATOM 705 N N . ASP A 1 87 ? -3.913 6.943 20.271 1.00 81.69 87 ASP A N 1
ATOM 706 C CA . ASP A 1 87 ? -3.673 5.776 21.119 1.00 81.69 87 ASP A CA 1
ATOM 707 C C . ASP A 1 87 ? -3.260 4.575 20.250 1.00 81.69 87 ASP A C 1
ATOM 709 O O . ASP A 1 87 ? -3.818 4.350 19.172 1.00 81.69 87 ASP A O 1
ATOM 713 N N . THR A 1 88 ? -2.334 3.746 20.741 1.00 84.75 88 THR A N 1
ATOM 714 C CA . THR A 1 88 ? -1.910 2.502 20.074 1.00 84.75 88 THR A CA 1
ATOM 715 C C . THR A 1 88 ? -2.109 1.293 20.986 1.00 84.75 88 THR A C 1
ATOM 717 O O . THR A 1 88 ? -1.614 1.255 22.110 1.00 84.75 88 THR A O 1
ATOM 720 N N . ILE A 1 89 ? -2.796 0.263 20.484 1.00 86.56 89 ILE A N 1
ATOM 721 C CA . ILE A 1 89 ? -2.928 -1.049 21.127 1.00 86.56 89 ILE A CA 1
ATOM 722 C C . ILE A 1 89 ? -2.132 -2.073 20.317 1.00 86.56 89 ILE A C 1
ATOM 724 O O . ILE A 1 89 ? -2.469 -2.369 19.168 1.00 86.56 89 ILE A O 1
ATOM 728 N N . ILE A 1 90 ? -1.111 -2.660 20.943 1.00 85.88 90 ILE A N 1
ATOM 729 C CA . ILE A 1 90 ? -0.377 -3.810 20.409 1.00 85.88 90 ILE A CA 1
ATOM 730 C C . ILE A 1 90 ? -0.997 -5.107 20.945 1.00 85.88 90 ILE A C 1
ATOM 732 O O . ILE A 1 90 ? -1.331 -5.228 22.127 1.00 85.88 90 ILE A O 1
ATOM 736 N N . ILE A 1 91 ? -1.167 -6.092 20.063 1.00 84.75 91 ILE A N 1
ATOM 737 C CA . ILE A 1 91 ? -1.527 -7.470 20.402 1.00 84.75 91 ILE A CA 1
ATOM 738 C C . ILE A 1 91 ? -0.542 -8.399 19.700 1.00 84.75 91 ILE A C 1
ATOM 740 O O . ILE A 1 91 ? -0.649 -8.662 18.498 1.00 84.75 91 ILE A O 1
ATOM 744 N N . GLU A 1 92 ? 0.394 -8.932 20.473 1.00 83.12 92 GLU A N 1
ATOM 745 C CA . GLU A 1 92 ? 1.289 -9.989 20.026 1.00 83.12 92 GLU A CA 1
ATOM 746 C C . GLU A 1 92 ? 0.543 -11.326 19.887 1.00 83.12 92 GLU A C 1
ATOM 748 O O . GLU A 1 92 ? -0.339 -11.684 20.678 1.00 83.12 92 GLU A O 1
ATOM 753 N N . LYS A 1 93 ? 0.912 -12.083 18.852 1.00 76.31 93 LYS A N 1
ATOM 754 C CA . LYS A 1 93 ? 0.563 -13.490 18.635 1.00 76.31 93 LYS A CA 1
ATOM 755 C C . LYS A 1 93 ? 1.832 -14.204 18.164 1.00 76.31 93 LYS A C 1
ATOM 757 O O . LYS A 1 93 ? 2.657 -13.582 17.504 1.00 76.31 93 LYS A O 1
ATOM 762 N N . LYS A 1 94 ? 1.941 -15.518 18.401 1.00 76.56 94 LYS A N 1
ATOM 763 C CA . LYS A 1 94 ? 3.153 -16.352 18.186 1.00 76.56 94 LYS A CA 1
ATOM 764 C C . LYS A 1 94 ? 3.925 -16.196 16.855 1.00 76.56 94 LYS A C 1
ATOM 766 O O . LYS A 1 94 ? 5.055 -16.656 16.789 1.00 76.56 94 LYS A O 1
ATOM 771 N N . ASN A 1 95 ? 3.336 -15.621 15.805 1.00 76.69 95 ASN A N 1
ATOM 772 C CA . ASN A 1 95 ? 3.995 -15.374 14.511 1.00 76.69 95 ASN A CA 1
ATOM 773 C C . ASN A 1 95 ? 3.618 -14.009 13.879 1.00 76.69 95 ASN A C 1
ATOM 775 O O . ASN A 1 95 ? 3.968 -13.728 12.739 1.00 76.69 95 ASN A O 1
ATOM 779 N N . HIS A 1 96 ? 2.820 -13.184 14.568 1.00 78.62 96 HIS A N 1
ATOM 780 C CA . HIS A 1 96 ? 2.234 -11.962 14.005 1.00 78.62 96 HIS A CA 1
ATOM 781 C C . HIS A 1 96 ? 1.881 -10.956 15.103 1.00 78.62 96 HIS A C 1
ATOM 783 O O . HIS A 1 96 ? 1.167 -11.286 16.048 1.00 78.62 96 HIS A O 1
ATOM 789 N N . ILE A 1 97 ? 2.285 -9.705 14.921 1.00 85.75 97 ILE A N 1
ATOM 790 C CA . ILE A 1 97 ? 1.936 -8.579 15.784 1.00 85.75 97 ILE A CA 1
ATOM 791 C C . ILE A 1 97 ? 0.818 -7.784 15.106 1.00 85.75 97 ILE A C 1
ATOM 793 O O . ILE A 1 97 ? 0.931 -7.389 13.941 1.00 85.75 97 ILE A O 1
ATOM 797 N N . ARG A 1 98 ? -0.285 -7.569 15.829 1.00 89.12 98 ARG A N 1
ATOM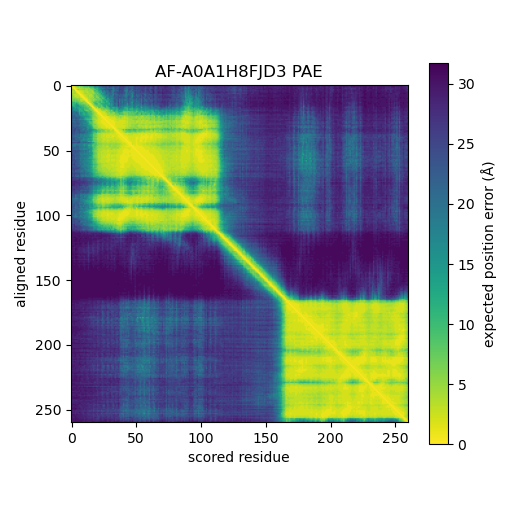 798 C CA . ARG A 1 98 ? -1.378 -6.679 15.420 1.00 89.12 98 ARG A CA 1
ATOM 799 C C . ARG A 1 98 ? -1.218 -5.342 16.130 1.00 89.12 98 ARG A C 1
ATOM 801 O O . ARG A 1 98 ? -1.185 -5.319 17.356 1.00 89.12 98 ARG A O 1
ATOM 808 N N . ALA A 1 99 ? -1.173 -4.258 15.369 1.00 88.38 99 ALA A N 1
ATOM 809 C CA . ALA A 1 99 ? -1.281 -2.901 15.880 1.00 88.38 99 ALA A CA 1
ATOM 810 C C . ALA A 1 99 ? -2.657 -2.335 15.518 1.00 88.38 99 ALA A C 1
ATOM 812 O O . ALA A 1 99 ? -3.128 -2.485 14.389 1.00 88.38 99 ALA A O 1
ATOM 813 N N . PHE A 1 100 ? -3.289 -1.686 16.487 1.00 89.19 100 PHE A N 1
ATOM 814 C CA . PHE A 1 100 ? -4.546 -0.975 16.326 1.00 89.19 100 PHE A CA 1
ATOM 815 C C . PHE A 1 100 ? -4.352 0.450 16.841 1.00 89.19 100 PHE A C 1
ATOM 817 O O . PHE A 1 100 ? -4.147 0.642 18.038 1.00 89.19 100 PHE A O 1
ATOM 824 N N . VAL A 1 101 ? -4.362 1.425 15.936 1.00 89.25 101 VAL A N 1
ATOM 825 C CA . VAL A 1 101 ? -4.076 2.839 16.228 1.00 89.25 101 VAL A CA 1
ATOM 826 C C . VAL A 1 101 ? -5.365 3.630 16.040 1.00 89.25 101 VAL A C 1
ATOM 828 O O . VAL A 1 101 ? -6.024 3.454 15.017 1.00 89.25 101 VAL A O 1
ATOM 831 N N . TYR A 1 102 ? -5.757 4.468 17.000 1.00 89.06 102 TYR A N 1
ATOM 832 C CA . TYR A 1 102 ? -7.036 5.183 16.949 1.00 89.06 102 TYR A CA 1
ATOM 833 C C . TYR A 1 102 ? -6.983 6.588 17.559 1.00 89.06 102 TYR A C 1
ATOM 835 O O . TYR A 1 102 ? -6.183 6.871 18.444 1.00 89.06 102 TYR A O 1
ATOM 843 N N . ILE A 1 103 ? -7.884 7.462 17.105 1.00 88.06 103 ILE A N 1
ATOM 844 C CA . ILE A 1 103 ? -8.036 8.850 17.570 1.00 88.06 103 ILE A CA 1
ATOM 845 C C . ILE A 1 103 ? -9.519 9.179 17.782 1.00 88.06 103 ILE A C 1
ATOM 847 O O . ILE A 1 103 ? -10.386 8.618 17.107 1.00 88.06 103 ILE A O 1
ATOM 851 N N . LYS A 1 104 ? -9.841 10.087 18.713 1.00 88.75 104 LYS A N 1
ATOM 852 C CA . LYS A 1 104 ? -11.218 10.581 18.890 1.00 88.75 104 LYS A CA 1
ATOM 853 C C . LYS A 1 104 ? -11.542 11.631 17.835 1.00 88.75 104 LYS A C 1
ATOM 855 O O . LYS A 1 104 ? -10.778 12.570 17.633 1.00 88.75 104 LYS A O 1
ATOM 860 N N . ILE A 1 105 ? -12.737 11.541 17.259 1.00 85.44 105 ILE A N 1
ATOM 861 C CA . ILE A 1 105 ? -13.244 12.522 16.289 1.00 85.44 105 ILE A CA 1
ATOM 862 C C . ILE A 1 105 ? -13.372 13.922 16.916 1.00 85.44 105 ILE A C 1
ATOM 864 O O . ILE A 1 105 ? -13.148 14.911 16.229 1.00 85.44 105 ILE A O 1
ATOM 868 N N . LYS A 1 106 ? -13.664 14.029 18.222 1.00 82.69 106 LYS A N 1
ATOM 869 C CA . LYS A 1 106 ? -13.712 15.327 18.924 1.00 82.69 106 LYS A CA 1
ATOM 870 C C . LYS A 1 106 ? -12.349 16.022 18.918 1.00 82.69 106 LYS A C 1
ATOM 872 O O . LYS A 1 106 ? -12.238 17.145 18.432 1.00 82.69 106 LYS A O 1
ATOM 877 N N . ASP A 1 107 ? -11.328 15.317 19.394 1.00 79.56 107 ASP A N 1
ATOM 878 C CA . ASP A 1 107 ? -9.949 15.800 19.503 1.00 79.56 107 ASP A CA 1
ATOM 879 C C . ASP A 1 107 ? -9.401 16.175 18.101 1.00 79.56 107 ASP A C 1
ATOM 881 O O . ASP A 1 107 ? -8.766 17.212 17.933 1.00 79.56 107 ASP A O 1
ATOM 885 N N . LEU A 1 108 ? -9.763 15.392 17.073 1.00 75.44 108 LEU A N 1
ATOM 886 C CA . LEU A 1 108 ? -9.485 15.650 15.653 1.00 75.44 108 LEU A CA 1
ATOM 887 C C . LEU A 1 108 ? -10.216 16.895 15.099 1.00 75.44 108 LEU A C 1
ATOM 889 O O . LEU A 1 108 ? -9.622 17.695 14.378 1.00 75.44 108 LEU A O 1
ATOM 893 N N . SER A 1 109 ? -11.501 17.071 15.425 1.00 68.94 109 SER A N 1
ATOM 894 C CA . SER A 1 109 ? -12.323 18.184 14.922 1.00 68.94 109 SER A CA 1
ATOM 895 C C . SER A 1 109 ? -11.840 19.546 15.423 1.00 68.94 109 SER A C 1
ATOM 897 O O . SER A 1 109 ? -11.849 20.510 14.667 1.00 68.94 109 SER A O 1
ATOM 899 N N . ALA A 1 110 ? -11.303 19.615 16.646 1.00 67.75 110 ALA A N 1
ATOM 900 C CA . ALA A 1 110 ? -10.713 20.841 17.182 1.00 67.75 110 ALA A CA 1
ATOM 901 C C . ALA A 1 110 ? -9.506 21.341 16.360 1.00 67.75 110 ALA A C 1
ATOM 903 O O . ALA A 1 110 ? -9.272 22.545 16.309 1.00 67.75 110 ALA A O 1
ATOM 904 N N . PHE A 1 111 ? -8.773 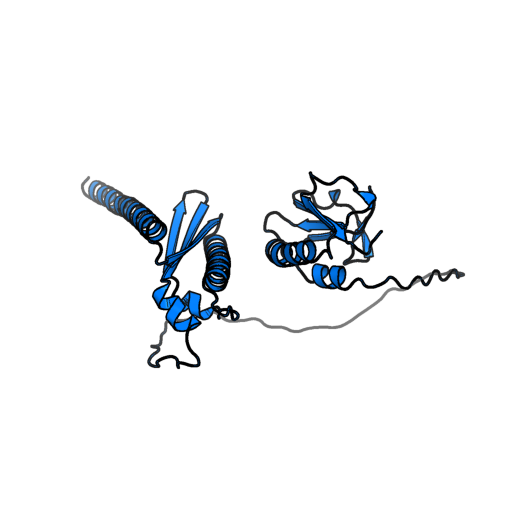20.435 15.699 1.00 65.75 111 PHE A N 1
ATOM 905 C CA . PHE A 1 111 ? -7.689 20.774 14.770 1.00 65.75 111 PHE A CA 1
ATOM 906 C C . PHE A 1 111 ? -8.195 21.096 13.352 1.00 65.75 111 PHE A C 1
ATOM 908 O O . PHE A 1 111 ? -7.631 21.951 12.680 1.00 65.75 111 PHE A O 1
ATOM 915 N N . LEU A 1 112 ? -9.257 20.428 12.889 1.00 64.94 112 LEU A N 1
ATOM 916 C CA . LEU A 1 112 ? -9.799 20.594 11.531 1.00 64.94 112 LEU A CA 1
ATOM 917 C C . LEU A 1 112 ? -10.741 21.799 11.348 1.00 64.94 112 LEU A C 1
ATOM 919 O O . LEU A 1 112 ? -11.070 22.121 10.208 1.00 64.94 112 LEU A O 1
ATOM 923 N N . SER A 1 113 ? -11.214 22.430 12.427 1.00 59.25 113 SER A N 1
ATOM 924 C CA . SER A 1 113 ? -12.274 23.451 12.361 1.00 59.25 113 SER A CA 1
ATOM 925 C C . SER A 1 113 ? -11.839 24.901 12.605 1.00 59.25 113 SER A C 1
ATOM 927 O O . SER A 1 113 ? -12.684 25.775 12.448 1.00 59.25 113 SER A O 1
ATOM 929 N N . ASN A 1 114 ? -10.587 25.184 12.984 1.00 48.28 114 ASN A N 1
ATOM 930 C CA . ASN A 1 114 ? -10.148 26.543 13.341 1.00 48.28 114 ASN A CA 1
ATOM 931 C C . ASN A 1 114 ? -8.761 26.903 12.797 1.00 48.28 114 ASN A C 1
ATOM 933 O O . ASN A 1 114 ? -7.838 26.089 12.819 1.00 48.28 114 ASN A O 1
ATOM 937 N N . ASP A 1 115 ? -8.604 28.176 12.433 1.00 48.66 115 ASP A N 1
ATOM 938 C CA . ASP A 1 115 ? -7.303 28.826 12.292 1.00 48.66 115 ASP A CA 1
ATOM 939 C C . ASP A 1 115 ? -6.491 28.789 13.599 1.00 48.66 115 ASP A C 1
ATOM 941 O O . ASP A 1 115 ? -7.036 28.855 14.700 1.00 48.66 115 ASP A O 1
ATOM 945 N N . SER A 1 116 ? -5.163 28.734 13.446 1.00 45.78 116 SER A N 1
ATOM 946 C CA . SER A 1 116 ? -4.125 29.101 14.426 1.00 45.78 116 SER A CA 1
ATOM 947 C C . SER A 1 116 ? -4.524 29.107 15.917 1.00 45.78 116 SER A C 1
ATOM 949 O O . SER A 1 116 ? -4.779 30.165 16.500 1.00 45.78 116 SER A O 1
ATOM 951 N N . CYS A 1 117 ? -4.395 27.960 16.590 1.00 29.64 117 CYS A N 1
ATOM 952 C CA . CYS A 1 117 ? -4.329 27.913 18.053 1.00 29.64 117 CYS A CA 1
ATOM 953 C C . CYS A 1 117 ? -2.977 27.340 18.512 1.00 29.64 117 CYS A C 1
ATOM 955 O O . CYS A 1 117 ? -2.539 26.289 18.045 1.00 29.64 117 CYS A O 1
ATOM 957 N N . THR A 1 118 ? -2.285 28.056 19.400 1.00 35.22 118 THR A N 1
ATOM 958 C CA . THR A 1 118 ? -0.888 27.774 19.765 1.00 35.22 118 THR A CA 1
ATOM 959 C C . THR A 1 118 ? -0.732 26.545 20.674 1.00 35.22 118 THR A C 1
ATOM 961 O O . THR A 1 118 ? -1.588 26.287 21.527 1.00 35.22 118 THR A O 1
ATOM 964 N N . PRO A 1 119 ? 0.376 25.784 20.553 1.00 32.50 119 PRO A N 1
ATOM 965 C CA . PRO A 1 119 ? 0.670 24.697 21.479 1.00 32.50 119 PRO A CA 1
ATOM 966 C C . PRO A 1 119 ? 0.933 25.258 22.883 1.00 32.50 119 PRO A C 1
ATOM 968 O O . PRO A 1 119 ? 1.770 26.144 23.066 1.00 32.50 119 PRO A O 1
ATOM 971 N N . LYS A 1 120 ? 0.229 24.732 23.891 1.00 32.69 120 LYS A N 1
ATOM 972 C CA . LYS A 1 120 ? 0.488 25.084 25.294 1.00 32.69 120 LYS A CA 1
ATOM 973 C C . LYS A 1 120 ? 1.859 24.549 25.723 1.00 32.69 120 LYS A C 1
ATOM 975 O O . LYS A 1 120 ? 2.214 23.414 25.418 1.00 32.69 120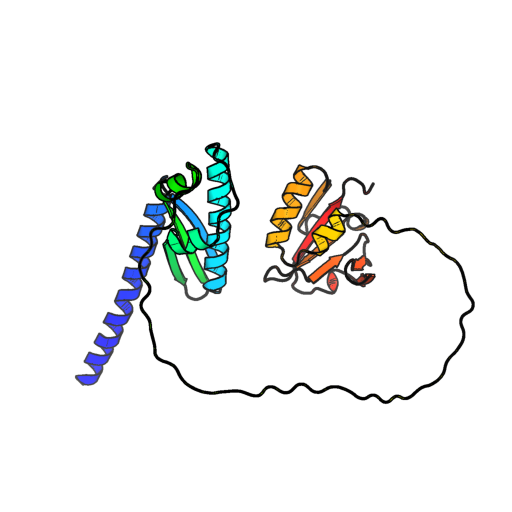 LYS A O 1
ATOM 980 N N . SER A 1 121 ? 2.616 25.407 26.402 1.00 34.03 121 SER A N 1
ATOM 981 C CA . SER A 1 121 ? 4.001 25.173 26.833 1.00 34.03 121 SER A CA 1
ATOM 982 C C . SER A 1 121 ? 4.089 24.384 28.154 1.00 34.03 121 SER A C 1
ATOM 984 O O . SER A 1 121 ? 3.065 24.166 28.799 1.00 34.03 121 SER A O 1
ATOM 986 N N . VAL A 1 122 ? 5.327 24.081 28.583 1.00 30.19 122 VAL A N 1
ATOM 987 C CA . VAL A 1 122 ? 5.739 23.536 29.901 1.00 30.19 122 VAL A CA 1
ATOM 988 C C . VAL A 1 122 ? 5.421 22.033 30.098 1.00 30.19 122 VAL A C 1
ATOM 990 O O . VAL A 1 122 ? 4.269 21.628 30.033 1.00 30.19 122 VAL A O 1
ATOM 993 N N . ASN A 1 123 ? 6.377 21.131 30.385 1.00 29.89 123 ASN A N 1
ATOM 9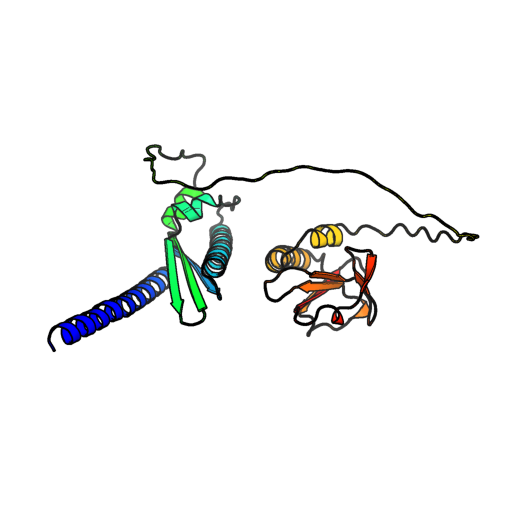94 C CA . ASN A 1 123 ? 7.846 21.256 30.454 1.00 29.89 123 ASN A CA 1
ATOM 995 C C . ASN A 1 123 ? 8.548 19.898 30.193 1.00 29.89 123 ASN A C 1
ATOM 997 O O . ASN A 1 123 ? 7.977 18.858 30.524 1.00 29.89 123 ASN A O 1
ATOM 1001 N N . PRO A 1 124 ? 9.805 19.880 29.703 1.00 36.16 124 PRO A N 1
ATOM 1002 C CA . PRO A 1 124 ? 10.655 18.689 29.691 1.00 36.16 124 PRO A CA 1
ATOM 1003 C C . PRO A 1 124 ? 11.527 18.566 30.959 1.00 36.16 124 PRO A C 1
ATOM 1005 O O . PRO A 1 124 ? 12.091 19.548 31.436 1.00 36.16 124 PRO A O 1
ATOM 1008 N N . ILE A 1 125 ? 11.702 17.337 31.452 1.00 30.05 125 ILE A N 1
ATOM 1009 C CA . ILE A 1 125 ? 12.681 16.935 32.482 1.00 30.05 125 ILE A CA 1
ATOM 1010 C C . ILE A 1 125 ? 13.320 15.637 31.942 1.00 30.05 125 ILE A C 1
ATOM 1012 O O . ILE A 1 125 ? 12.654 14.610 31.879 1.00 30.05 125 ILE A O 1
ATOM 1016 N N . VAL A 1 126 ? 14.475 15.670 31.262 1.00 27.89 126 VAL A N 1
ATOM 1017 C CA . VAL A 1 126 ? 15.833 15.708 31.855 1.00 27.89 126 VAL A CA 1
ATOM 1018 C C . VAL A 1 126 ? 15.994 14.549 32.862 1.00 27.89 126 VAL A C 1
ATOM 1020 O O . VAL A 1 126 ? 15.666 14.719 34.025 1.00 27.89 126 VAL A O 1
ATOM 1023 N N . ALA A 1 127 ? 16.246 13.304 32.426 1.00 30.08 127 ALA A N 1
ATOM 1024 C CA . ALA A 1 127 ? 17.571 12.732 32.079 1.00 30.08 127 ALA A CA 1
ATOM 1025 C C . ALA A 1 127 ? 18.510 12.554 33.308 1.00 30.08 127 ALA A C 1
ATOM 1027 O O . ALA A 1 127 ? 18.214 13.124 34.352 1.00 30.08 127 ALA A O 1
ATOM 1028 N N . PRO A 1 128 ? 19.671 11.862 33.229 1.00 42.53 128 PRO A N 1
ATOM 1029 C CA . PRO A 1 128 ? 20.149 10.853 32.269 1.00 42.53 128 PRO A CA 1
ATOM 1030 C C . PRO A 1 128 ? 20.621 9.533 32.948 1.00 42.53 128 PRO A C 1
ATOM 1032 O O . PRO A 1 128 ? 20.851 9.503 34.149 1.00 42.53 128 PRO A O 1
ATOM 1035 N N . THR A 1 129 ? 20.941 8.501 32.154 1.00 26.98 129 THR A N 1
ATOM 1036 C CA . THR A 1 129 ? 22.113 7.623 32.401 1.00 26.98 129 THR A CA 1
ATOM 1037 C C . THR A 1 129 ? 22.730 7.265 31.049 1.00 26.98 129 THR A C 1
ATOM 1039 O O . THR A 1 129 ? 22.010 7.002 30.087 1.00 26.98 129 THR A O 1
ATOM 1042 N N . SER A 1 130 ? 24.057 7.290 30.949 1.00 25.80 130 SER A N 1
ATOM 1043 C CA . SER A 1 130 ? 24.806 7.115 29.700 1.00 25.80 130 SER A CA 1
ATOM 1044 C C . SER A 1 130 ? 26.084 6.291 29.918 1.00 25.80 130 SER A C 1
ATOM 1046 O O . SER A 1 130 ? 26.413 5.960 31.054 1.00 25.80 130 SER A O 1
ATOM 1048 N N . LEU A 1 131 ? 26.820 6.054 28.817 1.00 30.12 131 LEU A N 1
ATOM 1049 C CA . LEU A 1 131 ? 28.201 5.532 28.730 1.00 30.12 131 LEU A CA 1
ATOM 1050 C C . LEU A 1 131 ? 28.382 3.992 28.773 1.00 30.12 131 LEU A C 1
ATOM 1052 O O . LEU A 1 131 ? 27.579 3.294 29.384 1.00 30.12 131 LEU A O 1
ATOM 1056 N N . PRO A 1 132 ? 29.492 3.451 28.211 1.00 33.44 132 PRO A N 1
ATOM 1057 C CA . PRO A 1 132 ? 30.240 3.944 27.038 1.00 33.44 132 PRO A CA 1
ATOM 1058 C C . PRO A 1 132 ? 30.702 2.845 26.046 1.00 33.44 132 PRO A C 1
ATOM 1060 O O . PRO A 1 132 ? 31.038 1.732 26.438 1.00 33.44 132 PRO A O 1
ATOM 1063 N N . HIS A 1 133 ? 30.900 3.209 24.771 1.00 26.64 133 HIS A N 1
ATOM 1064 C CA . HIS A 1 133 ? 32.259 3.427 24.234 1.00 26.64 133 HIS A CA 1
ATOM 1065 C C . HIS A 1 133 ? 32.260 4.090 22.842 1.00 26.64 133 HIS A C 1
ATOM 1067 O O . HIS A 1 133 ? 31.207 4.418 22.298 1.00 26.64 133 HIS A O 1
ATOM 1073 N N . LYS A 1 134 ? 33.460 4.456 22.367 1.00 29.42 134 LYS A N 1
ATOM 1074 C CA . LYS A 1 134 ? 33.721 5.556 21.414 1.00 29.42 134 LYS A CA 1
ATOM 1075 C C . LYS A 1 134 ? 34.502 5.035 20.162 1.00 29.42 134 LYS A C 1
ATOM 1077 O O . LYS A 1 134 ? 34.371 3.846 19.887 1.00 29.42 134 LYS A O 1
ATOM 1082 N N . PRO A 1 135 ? 35.183 5.829 19.299 1.00 31.05 135 PRO A N 1
ATOM 1083 C CA . PRO A 1 135 ? 34.975 5.698 17.853 1.00 31.05 135 PRO A CA 1
ATOM 1084 C C . PRO A 1 135 ? 36.232 5.318 17.046 1.00 31.05 135 PRO A C 1
ATOM 1086 O O . PRO A 1 135 ? 37.357 5.468 17.513 1.00 31.05 135 PRO A O 1
ATOM 1089 N N . VAL A 1 136 ? 36.047 5.002 15.762 1.00 26.12 136 VAL A N 1
ATOM 1090 C CA . VAL A 1 136 ? 37.083 5.209 14.734 1.00 26.12 136 VAL A CA 1
ATOM 1091 C C . VAL A 1 136 ? 36.447 5.888 13.519 1.00 26.12 136 VAL A C 1
ATOM 1093 O O . VAL A 1 136 ? 35.345 5.534 13.106 1.00 26.12 136 VAL A O 1
ATOM 1096 N N . ASN A 1 137 ? 37.131 6.889 12.969 1.00 22.91 137 ASN A N 1
ATOM 1097 C CA . ASN A 1 137 ? 36.738 7.636 11.777 1.00 22.91 137 ASN A CA 1
ATOM 1098 C C . ASN A 1 137 ? 38.001 7.902 10.950 1.00 22.91 137 ASN A C 1
ATOM 1100 O O . ASN A 1 137 ? 38.890 8.603 11.430 1.00 22.91 137 ASN A O 1
ATOM 1104 N N . THR A 1 138 ? 38.067 7.380 9.723 1.00 24.47 138 THR A N 1
ATOM 1105 C CA . THR A 1 138 ? 39.234 7.555 8.847 1.00 24.47 138 THR A CA 1
ATOM 1106 C C . THR A 1 138 ? 38.792 7.783 7.403 1.00 24.47 138 THR A C 1
ATOM 1108 O O . THR A 1 138 ? 38.197 6.907 6.779 1.00 24.47 138 THR A O 1
ATOM 1111 N N . LYS A 1 139 ? 39.107 8.961 6.852 1.00 24.20 139 LYS A N 1
ATOM 1112 C CA . LYS A 1 139 ? 38.987 9.263 5.417 1.00 24.20 139 LYS A CA 1
ATOM 1113 C C . LYS A 1 139 ? 40.324 8.980 4.725 1.00 24.20 139 LYS A C 1
ATOM 1115 O O . LYS A 1 139 ? 41.275 9.701 5.012 1.00 24.20 139 LYS A O 1
ATOM 1120 N N . THR A 1 140 ? 40.372 8.080 3.736 1.00 22.75 140 THR A N 1
ATOM 1121 C CA . THR A 1 140 ? 41.509 8.046 2.792 1.00 22.75 140 THR A CA 1
ATOM 1122 C C . THR A 1 140 ? 41.122 7.613 1.371 1.00 22.75 140 THR A C 1
ATOM 1124 O O . THR A 1 140 ? 40.506 6.576 1.153 1.00 22.75 140 THR A O 1
ATOM 1127 N N . LYS A 1 141 ? 41.543 8.429 0.402 1.00 25.70 141 LYS A N 1
ATOM 1128 C CA . LYS A 1 141 ? 41.686 8.226 -1.059 1.00 25.70 141 LYS A CA 1
ATOM 1129 C C . LYS A 1 141 ? 42.866 9.167 -1.445 1.00 25.70 141 LYS A C 1
ATOM 1131 O O . LYS A 1 141 ? 43.002 10.161 -0.726 1.00 25.70 141 LYS A O 1
ATOM 1136 N N . PRO A 1 142 ? 43.694 8.970 -2.502 1.00 34.47 142 PRO A N 1
ATOM 1137 C CA . PRO A 1 142 ? 43.507 8.133 -3.693 1.00 34.47 142 PRO A CA 1
ATOM 1138 C C . PRO A 1 142 ? 44.784 7.366 -4.155 1.00 34.47 142 PRO A C 1
ATOM 1140 O O . PRO A 1 142 ? 45.650 7.079 -3.337 1.00 34.47 142 PRO A O 1
ATOM 1143 N N . LYS A 1 143 ? 44.884 7.117 -5.482 1.00 24.80 143 LYS A N 1
ATOM 1144 C CA . LYS A 1 143 ? 45.930 6.444 -6.302 1.00 24.80 143 LYS A CA 1
ATOM 1145 C C . LYS A 1 143 ? 45.550 4.993 -6.663 1.00 24.80 143 LYS A C 1
ATOM 1147 O O . LYS A 1 143 ? 45.317 4.207 -5.760 1.00 24.80 143 LYS A O 1
ATOM 1152 N N . VAL A 1 144 ? 45.307 4.568 -7.915 1.00 23.08 144 VAL A N 1
ATOM 1153 C CA . VAL A 1 144 ? 45.704 4.960 -9.301 1.00 23.08 144 VAL A CA 1
ATOM 1154 C C . VAL A 1 144 ? 47.056 4.406 -9.770 1.00 23.08 144 VAL A C 1
ATOM 1156 O O . VAL A 1 144 ? 48.073 5.081 -9.655 1.00 23.08 144 VAL A O 1
ATOM 1159 N N . GLN A 1 145 ? 47.009 3.209 -10.366 1.00 28.94 145 GLN A N 1
ATOM 1160 C CA . GLN A 1 145 ? 47.639 2.779 -11.633 1.00 28.94 145 GLN A CA 1
ATOM 1161 C C . GLN A 1 145 ? 46.936 1.450 -12.026 1.00 28.94 145 GLN A C 1
ATOM 1163 O O . GLN A 1 145 ? 46.606 0.689 -11.123 1.00 28.94 145 GLN A O 1
ATOM 1168 N N . THR A 1 146 ? 46.507 1.110 -13.249 1.00 24.45 146 THR A N 1
ATOM 1169 C CA . THR A 1 146 ? 46.849 1.440 -14.653 1.00 24.45 146 THR A CA 1
ATOM 1170 C C . THR A 1 146 ? 47.658 0.332 -15.328 1.00 24.45 146 THR A C 1
ATOM 1172 O O . THR A 1 146 ? 48.869 0.246 -15.150 1.00 24.45 146 THR A O 1
ATOM 1175 N N . SER A 1 147 ? 46.988 -0.410 -16.212 1.00 25.14 147 SER A N 1
ATOM 1176 C CA . SER A 1 147 ? 47.583 -1.090 -17.366 1.00 25.14 147 SER A CA 1
ATOM 1177 C C . SER A 1 147 ? 46.664 -0.910 -18.586 1.00 25.14 147 SER A C 1
ATOM 1179 O O . SER A 1 147 ? 45.563 -1.451 -18.648 1.00 25.14 147 SER A O 1
ATOM 1181 N N . LEU A 1 148 ? 47.112 -0.097 -19.548 1.00 25.30 148 LEU A N 1
ATOM 1182 C CA . LEU A 1 148 ? 46.665 -0.167 -20.949 1.00 25.30 148 LEU A CA 1
ATOM 1183 C C . LEU A 1 148 ? 47.496 -1.289 -21.635 1.00 25.30 148 LEU A C 1
ATOM 1185 O O . LEU A 1 148 ? 48.467 -1.743 -21.036 1.00 25.30 148 LEU A O 1
ATOM 1189 N N . SER A 1 149 ? 47.250 -1.816 -22.840 1.00 24.45 149 SER A N 1
ATOM 1190 C CA . SER A 1 149 ? 46.381 -1.475 -23.990 1.00 24.45 149 SER A CA 1
ATOM 1191 C C . SER A 1 149 ? 46.293 -2.743 -24.900 1.00 24.45 149 SER A C 1
ATOM 1193 O O . SER A 1 149 ? 46.756 -3.789 -24.455 1.00 24.45 149 SER A O 1
ATOM 1195 N N . GLN A 1 150 ? 45.797 -2.846 -26.146 1.00 27.62 150 GLN A N 1
ATOM 1196 C CA . GLN A 1 150 ? 45.088 -2.027 -27.163 1.00 27.62 150 GLN A CA 1
ATOM 1197 C C . GLN A 1 150 ? 44.408 -3.056 -28.125 1.00 27.62 150 GLN A C 1
ATOM 1199 O O . GLN A 1 150 ? 44.794 -4.219 -28.109 1.00 27.62 150 GLN A O 1
ATOM 1204 N N . GLY A 1 151 ? 43.456 -2.787 -29.028 1.00 24.98 151 GLY A N 1
ATOM 1205 C CA . GLY A 1 151 ? 42.639 -1.609 -29.342 1.00 24.98 151 GLY A CA 1
ATOM 1206 C C . GLY A 1 151 ? 42.309 -1.526 -30.849 1.00 24.98 151 GLY A C 1
ATOM 1207 O O . GLY A 1 151 ? 43.017 -2.109 -31.665 1.00 24.98 151 GLY A O 1
ATOM 1208 N N . THR A 1 152 ? 41.331 -0.684 -31.228 1.00 23.00 152 THR A N 1
ATOM 1209 C CA . THR A 1 152 ? 40.950 -0.349 -32.636 1.00 23.00 152 THR A CA 1
ATOM 1210 C C . THR A 1 152 ? 40.155 -1.477 -33.348 1.00 23.00 152 THR A C 1
ATOM 1212 O O . THR A 1 152 ? 40.411 -2.647 -33.116 1.00 23.00 152 THR A O 1
ATOM 1215 N N . ARG A 1 153 ? 39.139 -1.235 -34.199 1.00 25.09 153 ARG A N 1
ATOM 1216 C CA . ARG A 1 153 ? 38.712 -0.014 -34.919 1.00 25.09 153 ARG A CA 1
ATOM 1217 C C . ARG A 1 153 ? 37.182 0.064 -35.081 1.00 25.09 153 ARG A C 1
ATOM 1219 O O . ARG A 1 153 ? 36.544 -0.950 -35.327 1.00 25.09 153 ARG A O 1
ATOM 1226 N N . VAL A 1 154 ? 36.625 1.278 -35.076 1.00 31.28 154 VAL A N 1
ATOM 1227 C CA . VAL A 1 154 ? 35.250 1.574 -35.536 1.00 31.28 154 VAL A CA 1
ATOM 1228 C C . VAL A 1 154 ? 35.313 2.390 -36.835 1.00 31.28 154 VAL A C 1
ATOM 1230 O O . VAL A 1 154 ? 36.107 3.330 -36.914 1.00 31.28 154 VAL A O 1
ATOM 1233 N N . PRO A 1 155 ? 34.471 2.082 -37.834 1.00 37.16 155 PRO A N 1
ATOM 1234 C CA . PRO A 1 155 ? 33.910 3.075 -38.750 1.00 37.16 155 PRO A CA 1
ATOM 1235 C C . PRO A 1 155 ? 32.357 3.092 -38.698 1.00 37.16 155 PRO A C 1
ATOM 1237 O O . PRO A 1 155 ? 31.759 2.184 -38.123 1.00 37.16 155 PRO A O 1
ATOM 1240 N N . PRO A 1 156 ? 31.684 4.164 -39.170 1.00 36.56 156 PRO A N 1
ATOM 1241 C CA . PRO A 1 156 ? 30.592 4.731 -38.373 1.00 36.56 156 PRO A CA 1
ATOM 1242 C C . PRO A 1 156 ? 29.263 4.984 -39.116 1.00 36.56 156 PRO A C 1
ATOM 1244 O O . PRO A 1 156 ? 29.156 4.816 -40.324 1.00 36.56 156 PRO A O 1
ATOM 1247 N N . LYS A 1 157 ? 28.309 5.561 -38.365 1.00 27.22 157 LYS A N 1
ATOM 1248 C CA . LYS A 1 157 ? 27.027 6.162 -38.790 1.00 27.22 157 LYS A CA 1
ATOM 1249 C C . LYS A 1 157 ? 25.956 5.190 -39.317 1.00 27.22 157 LYS A C 1
ATOM 1251 O O . LYS A 1 157 ? 25.873 4.941 -40.510 1.00 27.22 157 LYS A O 1
ATOM 1256 N N . GLN A 1 158 ? 24.918 5.017 -38.501 1.00 31.33 158 GLN A N 1
ATOM 1257 C CA . GLN A 1 158 ? 23.660 5.686 -38.849 1.00 31.33 158 GLN A CA 1
ATOM 1258 C C . GLN A 1 158 ? 23.027 6.290 -37.588 1.00 31.33 158 GLN A C 1
ATOM 1260 O O . GLN A 1 158 ? 22.852 5.615 -36.577 1.00 31.33 158 GLN A O 1
ATOM 1265 N N . LYS A 1 159 ? 22.767 7.604 -37.605 1.00 28.19 159 LYS A N 1
ATOM 1266 C CA . LYS A 1 159 ? 22.162 8.318 -36.472 1.00 28.19 159 LYS A CA 1
ATOM 1267 C C . LYS A 1 159 ? 20.641 8.171 -36.528 1.00 28.19 159 LYS A C 1
ATOM 1269 O O . LYS A 1 159 ?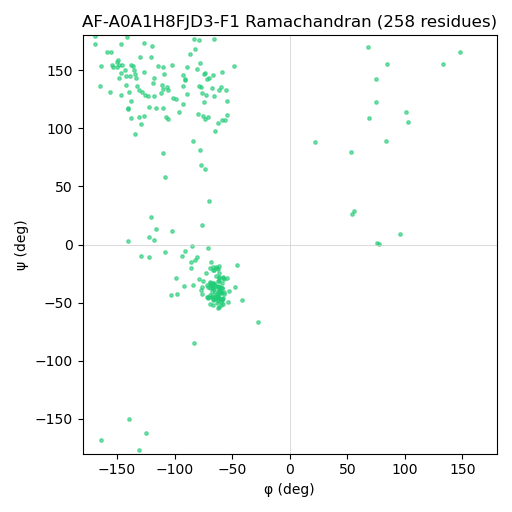 19.966 9.045 -37.063 1.00 28.19 159 LYS A O 1
ATOM 1274 N N . SER A 1 160 ? 20.100 7.128 -35.910 1.00 30.44 160 SER A N 1
ATOM 1275 C CA . SER A 1 160 ? 18.679 7.102 -35.540 1.00 30.44 160 SER A CA 1
ATOM 1276 C C . SER A 1 160 ? 18.457 7.970 -34.299 1.00 30.44 160 SER A C 1
ATOM 1278 O O . SER A 1 160 ? 18.186 7.470 -33.211 1.00 30.44 160 SER A O 1
ATOM 1280 N N . THR A 1 161 ? 18.609 9.291 -34.447 1.00 37.22 161 THR A N 1
ATOM 1281 C CA . THR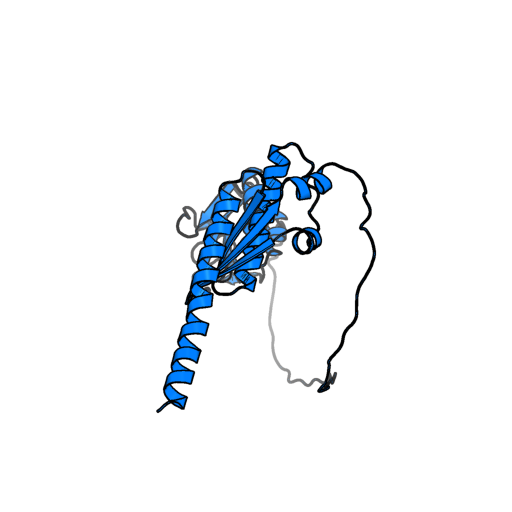 A 1 161 ? 18.261 10.280 -33.414 1.00 37.22 161 THR A CA 1
ATOM 1282 C C . THR A 1 161 ? 16.745 10.430 -33.311 1.00 37.22 161 THR A C 1
ATOM 1284 O O . THR A 1 161 ? 16.187 11.487 -33.593 1.00 37.22 161 THR A O 1
ATOM 1287 N N . VAL A 1 162 ? 16.076 9.356 -32.892 1.00 34.78 162 VAL A N 1
ATOM 1288 C CA . VAL A 1 162 ? 14.730 9.440 -32.333 1.00 34.78 162 VAL A CA 1
ATOM 1289 C C . VAL A 1 162 ? 14.890 10.032 -30.939 1.00 34.78 162 VAL A C 1
ATOM 1291 O O . VAL A 1 162 ? 15.412 9.380 -30.036 1.00 34.78 162 VAL A O 1
ATOM 1294 N N . ALA A 1 163 ? 14.478 11.287 -30.765 1.00 38.16 163 ALA A N 1
ATOM 1295 C CA . ALA A 1 163 ? 14.377 11.887 -29.443 1.00 38.16 163 ALA A CA 1
ATOM 1296 C C . ALA A 1 163 ? 13.287 11.133 -28.665 1.00 38.16 163 ALA A C 1
ATOM 1298 O O . ALA A 1 163 ? 12.095 11.365 -28.869 1.00 38.16 163 ALA A O 1
ATOM 1299 N N . LYS A 1 164 ? 13.701 10.178 -27.823 1.00 46.06 164 LYS A N 1
ATOM 1300 C CA . LYS A 1 164 ? 12.807 9.385 -26.973 1.00 46.06 164 LYS A CA 1
ATOM 1301 C C . LYS A 1 164 ? 12.050 10.362 -26.074 1.00 46.06 164 LYS A C 1
ATOM 1303 O O . LYS A 1 164 ? 12.656 10.955 -25.186 1.00 46.06 164 LYS A O 1
ATOM 1308 N N . ARG A 1 165 ? 10.755 10.577 -26.348 1.00 44.78 165 ARG A N 1
ATOM 1309 C CA . ARG A 1 165 ? 9.889 11.440 -25.531 1.00 44.78 165 ARG A CA 1
ATOM 1310 C C . ARG A 1 165 ? 9.966 10.947 -24.086 1.00 44.78 165 ARG A C 1
ATOM 1312 O O . ARG A 1 165 ? 9.487 9.855 -23.791 1.00 44.78 165 ARG A O 1
ATOM 1319 N N . SER A 1 166 ? 10.572 11.745 -23.212 1.00 60.88 166 SER A N 1
ATOM 1320 C CA . SER A 1 166 ? 10.494 11.568 -21.765 1.00 60.88 166 SER A CA 1
ATOM 1321 C C . SER A 1 166 ? 9.030 11.728 -21.371 1.00 60.88 166 SER A C 1
ATOM 1323 O O . SER A 1 166 ? 8.488 12.835 -21.441 1.00 60.88 166 SER A O 1
ATOM 1325 N N . ASN A 1 167 ? 8.353 10.617 -21.079 1.00 77.94 167 ASN A N 1
ATOM 1326 C CA . ASN A 1 167 ? 6.976 10.672 -20.619 1.00 77.94 167 ASN A CA 1
ATOM 1327 C C . ASN A 1 167 ? 7.013 11.024 -19.122 1.00 77.94 167 ASN A C 1
ATOM 1329 O O . ASN A 1 167 ? 7.437 10.178 -18.328 1.00 77.94 167 ASN A O 1
ATOM 1333 N N . PRO A 1 168 ? 6.547 12.221 -18.711 1.00 77.44 168 PRO A N 1
ATOM 1334 C CA . PRO A 1 168 ? 6.704 12.695 -17.337 1.00 77.44 168 PRO A CA 1
ATOM 1335 C C . PRO A 1 168 ? 5.971 11.810 -16.319 1.00 77.44 168 PRO A C 1
ATOM 1337 O O . PRO A 1 168 ? 6.317 11.809 -15.138 1.00 77.44 168 PRO A O 1
ATOM 1340 N N . VAL A 1 169 ? 4.987 11.021 -16.765 1.00 81.88 169 VAL A N 1
ATOM 1341 C CA . VAL A 1 169 ? 4.293 10.024 -15.945 1.00 81.88 169 VAL A CA 1
ATOM 1342 C C . VAL A 1 169 ? 5.221 8.849 -15.637 1.00 81.88 169 VAL A C 1
ATOM 1344 O O . VAL A 1 169 ? 5.303 8.437 -14.482 1.00 81.88 169 VAL A O 1
ATOM 1347 N N . LEU A 1 170 ? 5.962 8.340 -16.630 1.00 87.81 170 LEU A N 1
ATOM 1348 C CA . LEU A 1 170 ? 6.971 7.293 -16.420 1.00 87.81 170 LEU A CA 1
ATOM 1349 C C . LEU A 1 170 ? 8.121 7.805 -15.553 1.00 87.81 170 LEU A C 1
ATOM 1351 O O . LEU A 1 170 ? 8.492 7.126 -14.599 1.00 87.81 170 LEU A O 1
ATOM 1355 N N . ASP A 1 171 ? 8.622 9.012 -15.830 1.00 84.56 171 ASP A N 1
ATOM 1356 C CA . ASP A 1 171 ? 9.708 9.628 -15.061 1.00 84.56 171 ASP A CA 1
ATOM 1357 C C . ASP A 1 171 ? 9.313 9.782 -13.580 1.00 84.56 171 ASP A C 1
ATOM 1359 O O . ASP A 1 171 ? 10.045 9.350 -12.685 1.00 84.56 171 ASP A O 1
ATOM 1363 N N . HIS A 1 172 ? 8.110 10.308 -13.309 1.00 82.38 172 HIS A N 1
ATOM 1364 C CA . HIS A 1 172 ? 7.569 10.426 -11.954 1.00 82.38 172 HIS A CA 1
ATOM 1365 C C . HIS A 1 172 ? 7.373 9.058 -11.288 1.00 82.38 172 HIS A C 1
ATOM 1367 O O . HIS A 1 172 ? 7.839 8.858 -10.164 1.00 82.38 172 HIS A O 1
ATOM 1373 N N . LEU A 1 173 ? 6.746 8.092 -11.974 1.00 85.06 173 LEU A N 1
ATOM 1374 C CA . LEU A 1 173 ? 6.563 6.730 -11.461 1.00 85.06 173 LEU A CA 1
ATOM 1375 C C . LEU A 1 173 ? 7.911 6.082 -11.112 1.00 85.06 173 LEU A C 1
ATOM 1377 O O . LEU A 1 173 ? 8.031 5.463 -10.058 1.00 85.06 173 LEU A O 1
ATOM 1381 N N . MET A 1 174 ? 8.945 6.282 -11.932 1.00 87.75 174 MET A N 1
ATOM 1382 C CA . MET A 1 174 ? 10.294 5.762 -11.703 1.00 87.75 174 MET A CA 1
ATOM 1383 C C . MET A 1 174 ? 10.992 6.370 -10.477 1.00 87.75 174 MET A C 1
ATOM 1385 O O . MET A 1 174 ? 11.865 5.711 -9.909 1.00 87.75 174 MET A O 1
ATOM 1389 N N . THR A 1 175 ? 10.607 7.553 -9.989 1.00 87.19 175 THR A N 1
ATOM 1390 C CA . THR A 1 175 ? 11.131 8.057 -8.699 1.00 87.19 175 THR A CA 1
ATOM 1391 C C . THR A 1 175 ? 10.674 7.211 -7.501 1.00 87.19 175 THR A C 1
ATOM 1393 O O . THR A 1 175 ? 11.335 7.195 -6.458 1.00 87.19 175 THR A O 1
ATOM 1396 N N . ILE A 1 176 ? 9.573 6.467 -7.648 1.00 79.19 176 ILE A N 1
ATOM 1397 C CA . ILE A 1 176 ? 8.956 5.686 -6.579 1.00 79.19 176 ILE A CA 1
ATOM 1398 C C . ILE A 1 176 ? 9.758 4.398 -6.335 1.00 79.19 176 ILE A C 1
ATOM 1400 O O . ILE A 1 176 ? 10.152 3.686 -7.261 1.00 79.19 176 ILE A O 1
ATOM 1404 N N . ASN A 1 177 ? 9.980 4.081 -5.055 1.00 83.31 177 ASN A N 1
ATOM 1405 C CA . ASN A 1 177 ? 10.753 2.912 -4.610 1.00 83.31 177 ASN A CA 1
ATOM 1406 C C . ASN A 1 177 ? 9.924 1.907 -3.782 1.00 83.31 177 ASN A C 1
ATOM 1408 O O . ASN A 1 177 ? 10.461 0.916 -3.291 1.00 83.31 177 ASN A O 1
ATOM 1412 N N . SER A 1 178 ? 8.619 2.149 -3.623 1.00 79.12 178 SER A N 1
ATOM 1413 C CA . SER A 1 178 ? 7.709 1.378 -2.769 1.00 79.12 178 SER A CA 1
ATOM 1414 C C . SER A 1 178 ? 6.351 1.180 -3.448 1.00 79.12 178 SER A C 1
ATOM 1416 O O . SER A 1 178 ? 5.740 2.122 -3.948 1.00 79.12 178 SER A O 1
ATOM 1418 N N . PHE A 1 179 ? 5.869 -0.063 -3.450 1.00 71.75 179 PHE A N 1
ATOM 1419 C CA . PHE A 1 179 ? 4.586 -0.473 -4.022 1.00 71.75 179 PHE A CA 1
ATOM 1420 C C . PHE A 1 179 ? 3.384 0.210 -3.343 1.00 71.75 179 PHE A C 1
ATOM 1422 O O . PHE A 1 179 ? 2.348 0.424 -3.972 1.00 71.75 179 PHE A O 1
ATOM 1429 N N . TYR A 1 180 ? 3.518 0.581 -2.067 1.00 72.62 180 TYR A N 1
ATOM 1430 C CA . TYR A 1 180 ? 2.467 1.274 -1.321 1.00 72.62 180 TYR A CA 1
ATOM 1431 C C . TYR A 1 180 ? 2.298 2.718 -1.810 1.00 72.62 180 TYR A C 1
ATOM 1433 O O . TYR A 1 180 ? 1.182 3.140 -2.103 1.00 72.62 180 TYR A O 1
ATOM 1441 N N . ASP A 1 181 ? 3.410 3.434 -1.985 1.00 71.31 181 ASP A N 1
ATOM 1442 C CA . ASP A 1 181 ? 3.418 4.807 -2.503 1.00 71.31 181 ASP A CA 1
ATOM 1443 C C . ASP A 1 181 ? 3.012 4.827 -3.985 1.00 71.31 181 ASP A C 1
ATOM 1445 O O . ASP A 1 181 ? 2.222 5.665 -4.417 1.00 71.31 181 ASP A O 1
ATOM 1449 N N . LEU A 1 182 ? 3.455 3.819 -4.745 1.00 83.69 182 LEU A N 1
ATOM 1450 C CA . LEU A 1 182 ? 3.043 3.578 -6.127 1.00 83.69 182 LEU A CA 1
ATOM 1451 C C . LEU A 1 182 ? 1.527 3.411 -6.257 1.00 83.69 182 LEU A C 1
ATOM 1453 O O . LEU A 1 182 ? 0.935 3.987 -7.166 1.00 83.69 182 LEU A O 1
ATOM 1457 N N . LYS A 1 183 ? 0.878 2.667 -5.351 1.00 76.19 183 LYS A N 1
ATOM 1458 C CA . LYS A 1 183 ? -0.583 2.505 -5.374 1.00 76.19 183 LYS A CA 1
ATOM 1459 C C . LYS A 1 183 ? -1.304 3.850 -5.201 1.00 76.19 183 LYS A C 1
ATOM 1461 O O . LYS A 1 183 ? -2.293 4.103 -5.885 1.00 76.19 183 LYS A O 1
ATOM 1466 N N . SER A 1 184 ? -0.779 4.722 -4.342 1.00 69.81 184 SER A N 1
ATOM 1467 C CA . SER A 1 184 ? -1.307 6.074 -4.112 1.00 69.81 184 SER A CA 1
ATOM 1468 C C . SER A 1 184 ? -1.160 7.009 -5.319 1.00 69.81 184 SER A C 1
ATOM 1470 O O . SER A 1 184 ? -1.887 7.994 -5.397 1.00 69.81 184 SER A O 1
ATOM 1472 N N . VAL A 1 185 ? -0.263 6.703 -6.264 1.00 79.38 185 VAL A N 1
ATOM 1473 C CA . VAL A 1 185 ? -0.049 7.466 -7.509 1.00 79.38 185 VAL A CA 1
ATOM 1474 C C . VAL A 1 185 ? -0.787 6.840 -8.699 1.00 79.38 185 VAL A C 1
ATOM 1476 O O . VAL A 1 185 ? -1.426 7.550 -9.472 1.00 79.38 185 VAL A O 1
ATOM 1479 N N . ILE A 1 186 ? -0.762 5.511 -8.836 1.00 82.44 186 ILE A N 1
ATOM 1480 C CA . ILE A 1 186 ? -1.331 4.807 -9.995 1.00 82.44 186 ILE A CA 1
ATOM 1481 C C . ILE A 1 186 ? -2.866 4.878 -10.036 1.00 82.44 186 ILE A C 1
ATOM 1483 O O . ILE A 1 186 ? -3.448 4.963 -11.114 1.00 82.44 186 ILE A O 1
ATOM 1487 N N . THR A 1 187 ? -3.535 4.890 -8.875 1.00 79.25 187 THR A N 1
ATOM 1488 C CA . THR A 1 187 ? -5.005 4.942 -8.809 1.00 79.25 187 THR A CA 1
ATOM 1489 C C . THR A 1 187 ? -5.564 6.318 -9.216 1.00 79.25 187 THR A C 1
ATOM 1491 O O . THR A 1 187 ? -6.474 6.340 -10.043 1.00 79.25 187 THR A O 1
ATOM 1494 N N . PRO A 1 188 ? -5.022 7.467 -8.755 1.00 74.56 188 PRO A N 1
ATOM 1495 C CA . PRO A 1 188 ? -5.368 8.771 -9.325 1.00 74.56 188 PRO A CA 1
ATOM 1496 C C . PRO A 1 188 ? -5.095 8.881 -10.828 1.00 74.56 188 PRO A C 1
ATOM 1498 O O . PRO A 1 188 ? -5.984 9.316 -11.551 1.00 74.56 188 PRO A O 1
ATOM 1501 N N . LEU A 1 189 ? -3.928 8.434 -11.315 1.00 77.75 189 LEU A N 1
ATOM 1502 C CA . LEU A 1 189 ? -3.585 8.496 -12.745 1.00 77.75 189 LEU A CA 1
ATOM 1503 C C . LEU A 1 189 ? -4.545 7.681 -13.625 1.00 77.75 189 LEU A C 1
ATOM 1505 O O . LEU A 1 189 ? -4.888 8.110 -14.723 1.00 77.75 189 LEU A O 1
ATOM 1509 N N . HIS A 1 190 ? -5.014 6.529 -13.141 1.00 83.25 190 HIS A N 1
ATOM 1510 C CA . HIS A 1 190 ? -6.059 5.753 -13.810 1.00 83.25 190 HIS A CA 1
ATOM 1511 C C . HIS A 1 190 ? -7.402 6.497 -13.827 1.00 83.25 190 HIS A C 1
ATOM 1513 O O . HIS A 1 190 ? -8.030 6.630 -14.872 1.00 83.25 190 HIS A O 1
ATOM 1519 N N . ASN A 1 191 ? -7.823 7.049 -12.687 1.00 74.06 191 ASN A N 1
ATOM 1520 C CA . ASN A 1 191 ? -9.095 7.770 -12.580 1.00 74.06 191 ASN A CA 1
ATOM 1521 C C . ASN A 1 191 ? -9.099 9.111 -13.344 1.00 74.06 191 ASN A C 1
ATOM 1523 O O . ASN A 1 191 ? -10.163 9.621 -13.674 1.00 74.06 191 ASN A O 1
ATOM 1527 N N . GLN A 1 192 ? -7.920 9.665 -13.635 1.00 75.38 192 GLN A N 1
ATOM 1528 C CA . GLN A 1 192 ? -7.704 10.826 -14.507 1.00 75.38 192 GLN A CA 1
ATOM 1529 C C . GLN A 1 192 ? -7.608 10.453 -15.999 1.00 75.38 192 GLN A C 1
ATOM 1531 O O . GLN A 1 192 ? -7.424 11.335 -16.830 1.00 75.38 192 GLN A O 1
ATOM 1536 N N . GLY A 1 193 ? -7.693 9.165 -16.349 1.00 77.56 193 GLY A N 1
ATOM 1537 C CA . GLY A 1 193 ? -7.583 8.677 -17.726 1.00 77.56 193 GLY A CA 1
ATOM 1538 C C . GLY A 1 193 ? -6.157 8.608 -18.283 1.00 77.56 193 GLY A C 1
ATOM 1539 O O . GLY A 1 193 ? -5.991 8.168 -19.411 1.00 77.56 193 GLY A O 1
ATOM 1540 N N . VAL A 1 194 ? -5.127 8.978 -17.514 1.00 85.56 194 VAL A N 1
ATOM 1541 C CA . VAL A 1 194 ? -3.711 8.954 -17.943 1.00 85.56 194 VAL A CA 1
ATOM 1542 C C . VAL A 1 194 ? -3.180 7.517 -18.053 1.00 85.56 194 VAL A C 1
ATOM 1544 O O . VAL A 1 194 ? -2.381 7.193 -18.933 1.00 85.56 194 VAL A O 1
ATOM 1547 N N . ILE A 1 195 ? -3.648 6.629 -17.171 1.00 88.88 195 ILE A N 1
ATOM 1548 C CA . ILE A 1 195 ? -3.413 5.182 -17.249 1.00 88.88 195 ILE A CA 1
ATOM 1549 C C . ILE A 1 195 ? -4.710 4.513 -17.709 1.00 88.88 195 ILE A C 1
ATOM 1551 O O . ILE A 1 195 ? -5.661 4.403 -16.938 1.00 88.88 195 ILE A O 1
ATOM 1555 N N . ARG A 1 196 ? -4.731 4.030 -18.957 1.00 87.69 196 ARG A N 1
ATOM 1556 C CA . ARG A 1 196 ? -5.888 3.378 -19.595 1.00 87.69 196 ARG A CA 1
ATOM 1557 C C . ARG A 1 196 ? -6.357 2.140 -18.832 1.00 87.69 196 ARG A C 1
ATOM 1559 O O . ARG A 1 196 ? -7.547 1.849 -18.783 1.00 87.69 196 ARG A O 1
ATOM 1566 N N . SER A 1 197 ? -5.417 1.373 -18.282 1.00 86.38 197 SER A N 1
ATOM 1567 C CA . SER A 1 197 ? -5.707 0.199 -17.456 1.00 86.38 197 SER A CA 1
ATOM 1568 C C . SER A 1 197 ? -4.474 -0.236 -16.664 1.00 86.38 197 SER A C 1
ATOM 1570 O O . SER A 1 197 ? -3.342 -0.005 -17.095 1.00 86.38 197 SER A O 1
ATOM 1572 N N . TYR A 1 198 ? -4.684 -0.884 -15.518 1.00 91.31 198 TYR A N 1
ATOM 1573 C CA . TYR A 1 198 ? -3.626 -1.512 -14.727 1.00 91.31 198 TYR A CA 1
ATOM 1574 C C . TYR A 1 198 ? -4.154 -2.726 -13.954 1.00 91.31 198 TYR A C 1
ATOM 1576 O O . TYR A 1 198 ? -5.349 -2.831 -13.672 1.00 91.31 198 TYR A O 1
ATOM 1584 N N . GLY A 1 199 ? -3.269 -3.651 -13.578 1.00 84.88 199 GLY A N 1
ATOM 1585 C CA . GLY A 1 199 ? -3.676 -4.866 -12.873 1.00 84.88 199 GLY A CA 1
ATOM 1586 C C . GLY A 1 199 ? -2.529 -5.689 -12.293 1.00 84.88 199 GLY A C 1
ATOM 1587 O O . GLY A 1 199 ? -1.353 -5.359 -12.429 1.00 84.88 199 GLY A O 1
ATOM 1588 N N . LYS A 1 200 ? -2.876 -6.798 -11.630 1.00 88.44 200 LYS A N 1
ATOM 1589 C CA . LYS A 1 200 ? -1.895 -7.807 -11.190 1.00 88.44 200 LYS A CA 1
ATOM 1590 C C . LYS A 1 200 ? -1.289 -8.471 -12.424 1.00 88.44 200 LYS A C 1
ATOM 1592 O O . LYS A 1 200 ? -2.018 -8.713 -13.379 1.00 88.44 200 LYS A O 1
ATOM 1597 N N . TYR A 1 201 ? -0.013 -8.856 -12.389 1.00 89.19 201 TYR A N 1
ATOM 1598 C CA . TYR A 1 201 ? 0.643 -9.558 -13.507 1.00 89.19 201 TYR A CA 1
ATOM 1599 C C . TYR A 1 201 ? -0.173 -10.745 -14.068 1.00 89.19 201 TYR A C 1
ATOM 1601 O O . TYR A 1 201 ? -0.265 -10.921 -15.276 1.00 89.19 201 TYR A O 1
ATOM 1609 N N . SER A 1 202 ? -0.870 -11.491 -13.204 1.00 85.94 202 SER A N 1
ATOM 1610 C CA . SER A 1 202 ? -1.744 -12.615 -13.581 1.00 85.94 202 SER A CA 1
ATOM 1611 C C . SER A 1 202 ? -3.053 -12.241 -14.302 1.00 85.94 202 SER A C 1
ATOM 1613 O O . SER A 1 202 ? -3.826 -13.135 -14.626 1.00 85.94 202 SER A O 1
ATOM 1615 N N . THR A 1 203 ? -3.363 -10.953 -14.493 1.00 86.81 203 THR A N 1
ATOM 1616 C CA . THR A 1 203 ? -4.563 -10.467 -15.212 1.00 86.81 203 THR A CA 1
ATOM 1617 C C . THR A 1 203 ? -4.209 -9.691 -16.485 1.00 86.81 203 THR A C 1
ATOM 1619 O O . THR A 1 203 ? -5.049 -8.973 -17.026 1.00 86.81 203 THR A O 1
ATOM 1622 N N . MET A 1 204 ? -2.952 -9.779 -16.918 1.00 88.19 204 MET A N 1
ATOM 1623 C CA . MET A 1 204 ? -2.406 -9.124 -18.105 1.00 88.19 204 MET A CA 1
ATOM 1624 C C . MET A 1 204 ? -2.927 -9.802 -19.379 1.00 88.19 204 MET A C 1
ATOM 1626 O O . MET A 1 204 ? -2.834 -11.021 -19.502 1.00 88.19 204 MET A O 1
ATOM 1630 N N . LYS A 1 205 ? -3.465 -9.018 -20.323 1.00 81.19 205 LYS A N 1
ATOM 1631 C CA . LYS A 1 205 ? -3.968 -9.514 -21.622 1.00 81.19 205 LYS A CA 1
ATOM 1632 C C . LYS A 1 205 ? -3.020 -9.224 -22.783 1.00 81.19 205 LYS A C 1
ATOM 1634 O O . LYS A 1 205 ? -2.777 -10.098 -23.604 1.00 81.19 205 LYS A O 1
ATOM 1639 N N . GLU A 1 206 ? -2.472 -8.011 -22.821 1.00 83.88 206 GLU A N 1
ATOM 1640 C CA . GLU A 1 206 ? -1.586 -7.511 -23.878 1.00 83.88 206 GLU A CA 1
ATOM 1641 C C . GLU A 1 206 ? -0.151 -7.367 -23.330 1.00 83.88 206 GLU A C 1
ATOM 1643 O O . GLU A 1 206 ? 0.266 -6.262 -22.981 1.00 83.88 206 GLU A O 1
ATOM 1648 N N . PRO A 1 207 ? 0.628 -8.463 -23.205 1.00 84.19 207 PRO A N 1
ATOM 1649 C CA . PRO A 1 207 ? 1.990 -8.409 -22.669 1.00 84.19 207 PRO A CA 1
ATOM 1650 C C . PRO A 1 207 ? 2.923 -7.496 -23.472 1.00 84.19 207 PRO A C 1
ATOM 1652 O O . PRO A 1 207 ? 3.801 -6.873 -22.881 1.00 84.19 207 PRO A O 1
ATOM 1655 N N . ALA A 1 208 ? 2.740 -7.397 -24.793 1.00 87.88 208 ALA A N 1
ATOM 1656 C CA . ALA A 1 208 ? 3.542 -6.515 -25.636 1.00 87.88 208 ALA A CA 1
ATOM 1657 C C . ALA A 1 208 ? 3.367 -5.036 -25.247 1.00 87.88 208 ALA A C 1
ATOM 1659 O O . ALA A 1 208 ? 4.365 -4.352 -25.039 1.00 87.88 208 ALA A O 1
ATOM 1660 N N . GLU A 1 209 ? 2.126 -4.580 -25.054 1.00 88.06 209 GLU A N 1
ATOM 1661 C CA . GLU A 1 209 ? 1.790 -3.157 -24.900 1.00 88.06 209 GLU A CA 1
ATOM 1662 C C . GLU A 1 209 ? 1.797 -2.635 -23.460 1.00 88.06 209 GLU A C 1
ATOM 1664 O O . GLU A 1 209 ? 1.650 -1.435 -23.238 1.00 88.06 209 GLU A O 1
ATOM 1669 N N . CYS A 1 210 ? 1.991 -3.496 -22.461 1.00 91.69 210 CYS A N 1
ATOM 1670 C CA . CYS A 1 210 ? 2.038 -3.061 -21.070 1.00 91.69 210 CYS A CA 1
ATOM 1671 C C . CYS A 1 210 ? 3.458 -2.756 -20.577 1.00 91.69 210 CYS A C 1
ATOM 1673 O O . CYS A 1 210 ? 4.414 -3.476 -20.873 1.00 91.69 210 CYS A O 1
ATOM 1675 N N . TYR A 1 211 ? 3.570 -1.773 -19.692 1.00 94.69 211 TYR A N 1
ATOM 1676 C CA . TYR A 1 211 ? 4.697 -1.617 -18.774 1.00 94.69 211 TYR A CA 1
ATOM 1677 C C . TYR A 1 211 ? 4.534 -2.551 -17.574 1.00 94.69 211 TYR A C 1
ATOM 1679 O O . TYR A 1 211 ? 3.406 -2.834 -17.165 1.00 94.69 211 TYR A O 1
ATOM 1687 N N . LEU A 1 212 ? 5.642 -2.990 -16.966 1.00 95.50 212 LEU A N 1
ATOM 1688 C CA . LEU A 1 212 ? 5.630 -3.747 -15.708 1.00 95.50 212 LEU A CA 1
ATOM 1689 C C . LEU A 1 212 ? 6.357 -2.994 -14.594 1.00 95.50 212 LEU A C 1
ATOM 1691 O O . LEU A 1 212 ? 7.406 -2.393 -14.820 1.00 95.50 212 LEU A O 1
ATOM 1695 N N . ILE A 1 213 ? 5.844 -3.101 -13.369 1.00 96.00 213 ILE A N 1
ATOM 1696 C CA . ILE A 1 213 ? 6.535 -2.645 -12.158 1.00 96.00 213 ILE A CA 1
ATOM 1697 C C . ILE A 1 213 ? 6.684 -3.835 -11.218 1.00 96.00 213 ILE A C 1
ATOM 1699 O O . ILE A 1 213 ? 5.690 -4.429 -10.792 1.00 96.00 213 ILE A O 1
ATOM 1703 N N . VAL A 1 214 ? 7.933 -4.188 -10.920 1.00 94.00 214 VAL A N 1
ATOM 1704 C CA . VAL A 1 214 ? 8.315 -5.401 -10.186 1.00 94.00 214 VAL A CA 1
ATOM 1705 C C . VAL A 1 214 ? 8.732 -5.032 -8.767 1.00 94.00 214 VAL A C 1
ATOM 1707 O O . VAL A 1 214 ? 9.522 -4.107 -8.585 1.00 94.00 214 VAL A O 1
ATOM 1710 N N . TYR A 1 215 ? 8.231 -5.742 -7.756 1.00 90.69 215 TYR A N 1
ATOM 1711 C CA . TYR A 1 215 ? 8.441 -5.423 -6.341 1.00 90.69 215 TYR A CA 1
ATOM 1712 C C . TYR A 1 215 ? 8.621 -6.677 -5.473 1.00 90.69 215 TYR A C 1
ATOM 1714 O O . TYR A 1 215 ? 8.002 -7.709 -5.722 1.00 90.69 215 TYR A O 1
ATOM 1722 N N . ASP A 1 216 ? 9.460 -6.605 -4.438 1.00 84.31 216 ASP A N 1
ATOM 1723 C CA . ASP A 1 216 ? 9.684 -7.740 -3.528 1.00 84.31 216 ASP A CA 1
ATOM 1724 C C . ASP A 1 216 ? 8.570 -7.923 -2.481 1.00 84.31 216 ASP A C 1
ATOM 1726 O O . ASP A 1 216 ? 7.640 -7.123 -2.374 1.00 84.31 216 ASP A O 1
ATOM 1730 N N . ALA A 1 217 ? 8.672 -8.985 -1.677 1.00 73.94 217 ALA A N 1
ATOM 1731 C CA . ALA A 1 217 ? 7.703 -9.318 -0.630 1.00 73.94 217 ALA A CA 1
ATOM 1732 C C . ALA A 1 217 ? 7.551 -8.245 0.474 1.00 73.94 217 ALA A C 1
ATOM 1734 O O . ALA A 1 217 ? 6.537 -8.235 1.172 1.00 73.94 217 ALA A O 1
ATOM 1735 N N . ASN A 1 218 ? 8.513 -7.325 0.628 1.00 74.19 218 ASN A N 1
ATOM 1736 C CA . ASN A 1 218 ? 8.388 -6.175 1.531 1.00 74.19 218 ASN A CA 1
ATOM 1737 C C . ASN A 1 218 ? 7.671 -4.991 0.859 1.00 74.19 218 ASN A C 1
ATOM 1739 O O . ASN A 1 218 ? 7.222 -4.072 1.545 1.00 74.19 218 ASN A O 1
ATOM 1743 N N . GLY A 1 219 ? 7.545 -5.019 -0.469 1.00 75.56 219 GLY A N 1
ATOM 1744 C CA . GLY A 1 219 ? 6.979 -3.963 -1.297 1.00 75.56 219 GLY A CA 1
ATOM 1745 C C . GLY A 1 219 ? 8.019 -3.021 -1.906 1.00 75.56 219 GLY A C 1
ATOM 1746 O O . GLY A 1 219 ? 7.614 -2.010 -2.473 1.00 75.56 219 GLY A O 1
ATOM 1747 N N . TYR A 1 220 ? 9.327 -3.298 -1.822 1.00 84.25 220 TYR A N 1
ATOM 1748 C CA . TYR A 1 220 ? 10.328 -2.450 -2.481 1.00 84.25 220 TYR A CA 1
ATOM 1749 C C . TYR A 1 220 ? 10.359 -2.712 -3.984 1.00 84.25 220 TYR A C 1
ATOM 1751 O O . TYR A 1 220 ? 10.470 -3.862 -4.413 1.00 84.25 220 TYR A O 1
ATOM 1759 N N . ILE A 1 221 ? 10.300 -1.648 -4.783 1.00 92.12 221 ILE A N 1
ATOM 1760 C CA . ILE A 1 221 ? 10.318 -1.751 -6.244 1.00 92.12 221 ILE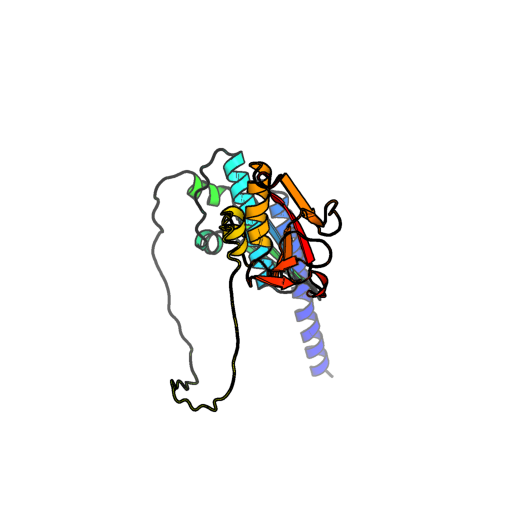 A CA 1
ATOM 1761 C C . ILE A 1 221 ? 11.739 -2.088 -6.710 1.00 92.12 221 ILE A C 1
ATOM 1763 O O . ILE A 1 221 ? 12.689 -1.364 -6.418 1.00 92.12 221 ILE A O 1
ATOM 1767 N N . LYS A 1 222 ? 11.874 -3.201 -7.436 1.00 93.94 222 LYS A N 1
ATOM 1768 C CA . LYS A 1 222 ? 13.130 -3.700 -8.012 1.00 93.94 222 LYS A CA 1
ATOM 1769 C C . LYS A 1 222 ? 13.363 -3.209 -9.435 1.00 93.94 222 LYS A C 1
ATOM 1771 O O . LYS A 1 222 ? 14.509 -2.959 -9.795 1.00 93.94 222 LYS A O 1
ATOM 1776 N N . ALA A 1 223 ? 12.302 -3.072 -10.231 1.00 94.44 223 ALA A N 1
ATOM 1777 C CA . ALA A 1 223 ? 12.408 -2.686 -11.634 1.00 94.44 223 ALA A CA 1
ATOM 1778 C C . ALA A 1 223 ? 11.149 -1.992 -12.161 1.00 94.44 223 ALA A C 1
ATOM 1780 O O . ALA A 1 223 ? 10.033 -2.266 -11.717 1.00 94.44 223 ALA A O 1
ATOM 1781 N N . PHE A 1 224 ? 11.368 -1.148 -13.168 1.00 95.31 224 PHE A N 1
ATOM 1782 C CA . PHE A 1 224 ? 10.358 -0.655 -14.097 1.00 95.31 224 PHE A CA 1
ATOM 1783 C C . PHE A 1 224 ? 10.755 -1.191 -15.470 1.00 95.31 224 PHE A C 1
ATOM 1785 O O . PHE A 1 224 ? 11.849 -0.884 -15.940 1.00 95.31 224 PHE A O 1
ATOM 1792 N N . LEU A 1 225 ? 9.914 -2.017 -16.085 1.00 95.62 225 LEU A N 1
ATOM 1793 C CA . LEU A 1 225 ? 10.190 -2.638 -17.379 1.00 95.62 225 LEU A CA 1
ATOM 1794 C C . LEU A 1 225 ? 9.274 -2.034 -18.446 1.00 95.62 225 LEU A C 1
ATOM 1796 O O . LEU A 1 225 ? 8.065 -1.908 -18.236 1.00 95.62 225 LEU A O 1
ATOM 1800 N N . GLY A 1 226 ? 9.857 -1.688 -19.590 1.00 93.75 226 GLY A N 1
ATOM 1801 C CA . GLY A 1 226 ? 9.150 -1.228 -20.780 1.00 93.75 226 GLY A CA 1
ATOM 1802 C C . GLY A 1 226 ? 8.255 -2.298 -21.408 1.00 93.75 226 GLY A C 1
ATOM 1803 O O . GLY A 1 226 ? 8.246 -3.455 -20.977 1.00 93.75 226 GLY A O 1
ATOM 1804 N N . LYS A 1 227 ? 7.539 -1.892 -22.461 1.00 92.94 227 LYS A N 1
ATOM 1805 C CA . LYS A 1 227 ? 6.822 -2.762 -23.409 1.00 92.94 227 LYS A CA 1
ATOM 1806 C C . LYS A 1 227 ? 7.702 -3.924 -23.918 1.00 92.94 227 LYS A C 1
ATOM 1808 O O . LYS A 1 227 ? 8.928 -3.805 -23.952 1.00 92.94 227 LYS A O 1
ATOM 1813 N N . GLY A 1 228 ? 7.079 -5.038 -24.315 1.00 88.12 228 GLY A N 1
ATOM 1814 C CA . GLY A 1 228 ? 7.748 -6.208 -24.912 1.00 88.12 228 GLY A CA 1
ATOM 1815 C C . GLY A 1 228 ? 7.327 -7.569 -24.333 1.00 88.12 228 GLY A C 1
ATOM 1816 O O . GLY A 1 228 ? 6.869 -7.661 -23.199 1.00 88.12 228 GLY A O 1
ATOM 1817 N N . HIS A 1 229 ? 7.480 -8.650 -25.107 1.00 82.12 229 HIS A N 1
ATOM 1818 C CA . HIS A 1 229 ? 7.071 -10.004 -24.693 1.00 82.12 229 HIS A CA 1
ATOM 1819 C C . HIS A 1 229 ? 8.143 -10.702 -23.828 1.00 82.12 229 HIS A C 1
ATOM 1821 O O . HIS A 1 229 ? 8.096 -10.621 -22.600 1.00 82.12 229 HIS A O 1
ATOM 1827 N N . ASP A 1 230 ? 9.138 -11.344 -24.457 1.00 81.56 230 ASP A N 1
ATOM 1828 C CA . ASP A 1 230 ? 10.231 -12.062 -23.774 1.00 81.56 230 ASP A CA 1
ATOM 1829 C C . ASP A 1 230 ? 11.503 -11.228 -23.552 1.00 81.56 230 ASP A C 1
ATOM 1831 O O . ASP A 1 230 ? 12.366 -11.631 -22.775 1.00 81.56 230 ASP A O 1
ATOM 1835 N N . THR A 1 231 ? 11.598 -10.043 -24.153 1.00 87.56 231 THR A N 1
ATOM 1836 C CA . THR A 1 231 ? 12.660 -9.065 -23.879 1.00 87.56 231 THR A CA 1
ATOM 1837 C C . THR A 1 231 ? 12.010 -7.713 -23.631 1.00 87.56 231 THR A C 1
ATOM 1839 O O . THR A 1 231 ? 11.135 -7.302 -24.392 1.00 87.56 231 THR A O 1
ATOM 1842 N N . ARG A 1 232 ? 12.430 -7.027 -22.566 1.00 94.12 232 ARG A N 1
ATOM 1843 C CA . ARG A 1 232 ? 11.995 -5.671 -22.208 1.00 94.12 232 ARG A CA 1
ATOM 1844 C C . ARG A 1 232 ? 13.218 -4.797 -21.944 1.00 94.12 232 ARG A C 1
ATOM 1846 O O . ARG A 1 232 ? 14.303 -5.303 -21.682 1.00 94.12 232 ARG A O 1
ATOM 1853 N N . GLU A 1 233 ? 13.045 -3.483 -21.986 1.00 94.62 233 GLU A N 1
ATOM 1854 C CA . GLU A 1 233 ? 14.042 -2.529 -21.485 1.00 94.62 233 GLU A CA 1
ATOM 1855 C C . GLU A 1 233 ? 13.772 -2.252 -20.001 1.00 94.62 233 GLU A C 1
ATOM 1857 O O . GLU A 1 233 ? 12.647 -1.901 -19.643 1.00 94.62 233 GLU A O 1
ATOM 1862 N N . ASN A 1 234 ? 14.777 -2.349 -19.129 1.00 95.25 234 ASN A N 1
ATOM 1863 C CA . ASN A 1 234 ? 14.665 -1.800 -17.780 1.00 95.25 234 ASN A CA 1
ATOM 1864 C C . ASN A 1 234 ? 14.808 -0.277 -17.847 1.00 95.25 234 ASN A C 1
ATOM 1866 O O . ASN A 1 234 ? 15.891 0.247 -18.110 1.00 95.25 234 ASN A O 1
ATOM 1870 N N . LEU A 1 235 ? 13.717 0.444 -17.597 1.00 93.31 235 LEU A N 1
ATOM 1871 C CA . LEU A 1 235 ? 13.633 1.888 -17.817 1.00 93.31 235 LEU A CA 1
ATOM 1872 C C . LEU A 1 235 ? 14.585 2.699 -16.922 1.00 93.31 235 LEU A C 1
ATOM 1874 O O . LEU A 1 235 ? 14.888 3.840 -17.252 1.00 93.31 235 LEU A O 1
ATOM 1878 N N . LYS A 1 236 ? 15.077 2.128 -15.809 1.00 88.88 236 LYS A N 1
ATOM 1879 C CA . LYS A 1 236 ? 16.054 2.780 -14.916 1.00 88.88 236 LYS A CA 1
ATOM 1880 C C . LYS A 1 236 ? 17.515 2.587 -15.339 1.00 88.88 236 LYS A C 1
ATOM 1882 O O . LYS A 1 236 ? 18.364 3.346 -14.881 1.00 88.88 236 LYS A O 1
ATOM 1887 N N . THR A 1 237 ? 17.832 1.575 -16.150 1.00 91.38 237 THR A N 1
ATOM 1888 C CA . THR A 1 237 ? 19.221 1.236 -16.540 1.00 91.38 237 THR A CA 1
ATOM 1889 C C . THR A 1 237 ? 19.456 1.243 -18.053 1.00 91.38 237 THR A C 1
ATOM 1891 O O . THR A 1 237 ? 20.603 1.159 -18.498 1.00 91.38 237 THR A O 1
ATOM 1894 N N . HIS A 1 238 ? 18.381 1.326 -18.841 1.00 92.19 238 HIS A N 1
ATOM 1895 C CA . HIS A 1 238 ? 18.357 1.213 -20.301 1.00 92.19 238 HIS A CA 1
ATOM 1896 C C . HIS A 1 238 ? 19.008 -0.074 -20.840 1.00 92.19 238 HIS A C 1
ATOM 1898 O O . HIS A 1 238 ? 19.498 -0.102 -21.968 1.00 92.19 238 HIS A O 1
ATOM 1904 N N . GLN A 1 239 ? 19.018 -1.143 -20.033 1.00 92.12 239 GLN A N 1
ATOM 1905 C CA . GLN A 1 239 ? 19.528 -2.463 -20.417 1.00 92.12 239 GLN A CA 1
ATOM 1906 C C . GLN A 1 239 ? 18.388 -3.440 -20.757 1.00 92.12 239 GLN A C 1
ATOM 1908 O O . GLN A 1 239 ? 17.283 -3.287 -20.223 1.00 92.12 239 GLN A O 1
ATOM 1913 N N . PRO A 1 240 ? 18.642 -4.464 -21.597 1.00 93.94 240 PRO A N 1
ATOM 1914 C CA . PRO A 1 240 ? 17.736 -5.597 -21.773 1.00 93.94 240 PRO A CA 1
ATOM 1915 C C . PRO A 1 240 ? 17.504 -6.346 -20.454 1.00 93.94 240 PRO A C 1
ATOM 1917 O O . PRO A 1 240 ? 18.446 -6.614 -19.710 1.00 93.94 240 PRO A O 1
ATOM 1920 N N . ASP A 1 241 ? 16.250 -6.690 -20.175 1.00 95.31 241 ASP A N 1
ATOM 1921 C CA . ASP A 1 241 ? 15.805 -7.274 -18.909 1.00 95.31 241 ASP A CA 1
ATOM 1922 C C . ASP A 1 241 ? 14.511 -8.098 -19.102 1.00 95.31 241 ASP A C 1
ATOM 1924 O O . ASP A 1 241 ? 13.835 -8.013 -20.134 1.00 95.31 241 ASP A O 1
ATOM 1928 N N . ASN A 1 242 ? 14.147 -8.915 -18.113 1.00 92.62 242 ASN A N 1
ATOM 1929 C CA . ASN A 1 242 ? 12.942 -9.743 -18.113 1.00 92.62 242 ASN A CA 1
ATOM 1930 C C . ASN A 1 242 ? 12.403 -9.919 -16.681 1.00 92.62 242 ASN A C 1
ATOM 1932 O O . ASN A 1 242 ? 13.160 -10.118 -15.736 1.00 92.62 242 ASN A O 1
ATOM 1936 N N . VAL A 1 243 ? 11.076 -9.938 -16.511 1.00 91.06 243 VAL A N 1
ATOM 1937 C CA . VAL A 1 243 ? 10.410 -10.188 -15.216 1.00 91.06 243 VAL A CA 1
ATOM 1938 C C . VAL A 1 243 ? 10.852 -11.501 -14.536 1.00 91.06 243 VAL A C 1
ATOM 1940 O O . VAL A 1 243 ? 10.906 -11.569 -13.311 1.00 91.06 243 VAL A O 1
ATOM 1943 N N . ARG A 1 244 ? 11.252 -12.520 -15.312 1.00 91.06 244 ARG A N 1
ATOM 1944 C CA . ARG A 1 244 ? 11.805 -13.805 -14.841 1.00 91.06 244 ARG A CA 1
ATOM 1945 C C . ARG A 1 244 ? 13.121 -13.655 -14.058 1.00 91.06 244 ARG A C 1
ATOM 1947 O O . ARG A 1 244 ? 13.425 -14.526 -13.250 1.00 91.06 244 ARG A O 1
ATOM 1954 N N . ASN A 1 245 ? 13.854 -12.549 -14.227 1.00 91.94 245 ASN A N 1
ATOM 1955 C CA . ASN A 1 245 ? 15.070 -12.244 -13.458 1.00 91.94 245 ASN A CA 1
ATOM 1956 C C . ASN A 1 245 ? 14.771 -11.947 -11.972 1.00 91.94 245 ASN A C 1
ATOM 1958 O O . ASN A 1 245 ? 15.670 -11.974 -11.133 1.00 91.94 245 ASN A O 1
ATOM 1962 N N . TYR A 1 246 ? 13.506 -11.687 -11.629 1.00 90.69 246 TYR A N 1
ATOM 1963 C CA . TYR A 1 246 ? 13.060 -11.240 -10.310 1.00 90.69 246 TYR A CA 1
ATOM 1964 C C . TYR A 1 246 ? 12.308 -12.347 -9.557 1.00 90.69 246 TYR A C 1
ATOM 1966 O O . TYR A 1 246 ? 11.148 -12.200 -9.167 1.00 90.69 246 TYR A O 1
ATOM 1974 N N . ILE A 1 247 ? 12.979 -13.483 -9.353 1.00 87.88 247 ILE A N 1
ATOM 1975 C CA . ILE A 1 247 ? 12.420 -14.652 -8.655 1.00 87.88 247 ILE A CA 1
ATOM 1976 C C . ILE A 1 247 ? 11.907 -14.250 -7.259 1.00 87.88 247 ILE A C 1
ATOM 1978 O O . ILE A 1 247 ? 12.576 -13.537 -6.511 1.00 87.88 247 ILE A O 1
ATOM 1982 N N . GLY A 1 248 ? 10.695 -14.692 -6.910 1.00 80.19 248 GLY A N 1
ATOM 1983 C CA . GLY A 1 248 ? 10.044 -14.375 -5.632 1.00 80.19 248 GLY A CA 1
ATOM 1984 C C . GLY A 1 248 ? 9.468 -12.955 -5.517 1.00 80.19 248 GLY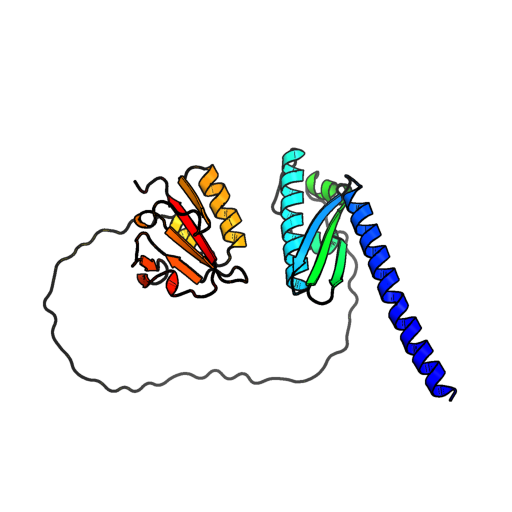 A C 1
ATOM 1985 O O . GLY A 1 248 ? 8.916 -12.615 -4.470 1.00 80.19 248 GLY A O 1
ATOM 1986 N N . CYS A 1 249 ? 9.562 -12.128 -6.563 1.00 87.81 249 CYS A N 1
ATOM 1987 C CA . CYS A 1 249 ? 8.928 -10.810 -6.607 1.00 87.81 249 CYS A CA 1
ATOM 1988 C C . CYS A 1 249 ? 7.496 -10.882 -7.165 1.00 87.81 249 CYS A C 1
ATOM 1990 O O . CYS A 1 249 ? 7.158 -11.745 -7.974 1.00 87.81 249 CYS A O 1
ATOM 1992 N N . GLY A 1 250 ? 6.653 -9.939 -6.746 1.00 86.31 250 GLY A N 1
ATOM 1993 C CA . GLY A 1 250 ? 5.387 -9.638 -7.407 1.00 86.31 250 GLY A CA 1
ATOM 1994 C C . GLY A 1 250 ? 5.579 -8.637 -8.546 1.00 86.31 250 GLY A C 1
ATOM 1995 O O . GLY A 1 250 ? 6.587 -7.932 -8.614 1.00 86.31 250 GLY A O 1
ATOM 1996 N N . ALA A 1 251 ? 4.587 -8.539 -9.428 1.00 93.31 251 ALA A N 1
ATOM 1997 C CA . ALA A 1 251 ? 4.535 -7.495 -10.443 1.00 93.31 251 ALA A CA 1
ATOM 1998 C C . ALA A 1 251 ? 3.098 -7.014 -10.685 1.00 93.31 251 ALA A C 1
ATOM 2000 O O . ALA A 1 251 ? 2.129 -7.774 -10.559 1.00 93.31 251 ALA A O 1
ATOM 2001 N N . ILE A 1 252 ? 2.976 -5.744 -11.065 1.00 93.62 252 ILE A N 1
ATOM 2002 C CA . ILE A 1 252 ? 1.778 -5.189 -11.702 1.00 93.62 252 ILE A CA 1
ATOM 2003 C C . ILE A 1 252 ? 2.100 -4.766 -13.131 1.00 93.62 252 ILE A C 1
ATOM 2005 O O . ILE A 1 252 ? 3.248 -4.441 -13.436 1.00 93.62 252 ILE A O 1
ATOM 2009 N N . TRP A 1 253 ? 1.081 -4.761 -13.983 1.00 95.00 253 TRP A N 1
ATOM 2010 C CA . TRP A 1 253 ? 1.140 -4.204 -15.332 1.00 95.00 253 TRP A CA 1
ATOM 2011 C C . TRP A 1 253 ? 0.300 -2.929 -15.415 1.00 95.00 253 TRP A C 1
ATOM 2013 O O . TRP A 1 253 ? -0.672 -2.785 -14.669 1.00 95.00 253 TRP A O 1
ATOM 2023 N N . PHE A 1 254 ? 0.651 -2.024 -16.328 1.00 92.69 254 PHE A N 1
ATOM 2024 C CA . PHE A 1 254 ? -0.177 -0.874 -16.695 1.00 92.69 254 PHE A CA 1
ATOM 2025 C C . PHE A 1 254 ? 0.027 -0.472 -18.161 1.00 92.69 254 PHE A C 1
ATOM 2027 O O . PHE A 1 254 ? 1.045 -0.809 -18.765 1.00 92.69 254 PHE A O 1
ATOM 2034 N N . ILE A 1 255 ? -0.950 0.237 -18.726 1.00 91.19 255 ILE A N 1
ATOM 2035 C CA . ILE A 1 255 ? -0.925 0.792 -20.086 1.00 91.19 255 ILE A CA 1
ATOM 2036 C C . ILE A 1 255 ? -1.270 2.284 -19.986 1.00 91.19 255 ILE A C 1
ATOM 2038 O O . ILE A 1 255 ? -2.238 2.646 -19.311 1.00 91.19 255 ILE A O 1
ATOM 2042 N N . LEU A 1 256 ? -0.474 3.144 -20.620 1.00 89.44 256 LEU A N 1
ATOM 2043 C CA . LEU A 1 256 ? -0.721 4.589 -20.706 1.00 89.44 256 LEU A CA 1
ATOM 2044 C C . LEU A 1 256 ? -1.793 4.888 -21.770 1.00 89.44 256 LEU A C 1
ATOM 2046 O O . LEU A 1 256 ? -2.021 4.079 -22.666 1.00 89.44 256 LEU A O 1
ATOM 2050 N N . ALA A 1 257 ? -2.482 6.024 -21.668 1.00 83.75 257 ALA A N 1
ATOM 2051 C CA . ALA A 1 257 ? -3.498 6.396 -22.657 1.00 83.75 257 ALA A CA 1
ATOM 2052 C C . ALA A 1 257 ? -2.906 6.932 -23.973 1.00 83.75 257 ALA A C 1
ATOM 2054 O O . ALA A 1 257 ? -3.384 6.552 -25.037 1.00 83.75 257 ALA A O 1
ATOM 2055 N N . ASP A 1 258 ? -1.835 7.730 -23.903 1.00 76.00 258 ASP A N 1
ATOM 2056 C CA . ASP A 1 258 ? -1.200 8.428 -25.043 1.00 76.00 258 ASP A CA 1
ATOM 2057 C C . ASP A 1 258 ? -0.339 7.520 -25.954 1.00 76.00 258 ASP A C 1
ATOM 2059 O O . ASP A 1 258 ? 0.547 7.985 -26.671 1.00 76.00 258 ASP A O 1
ATOM 2063 N N . ASP A 1 259 ? -0.526 6.207 -25.848 1.00 65.88 259 ASP A N 1
ATOM 2064 C CA . ASP A 1 259 ? 0.494 5.188 -26.122 1.00 65.88 259 ASP A CA 1
ATOM 2065 C C . ASP A 1 259 ? 0.065 4.220 -27.244 1.00 65.88 259 ASP A C 1
ATOM 2067 O O . ASP A 1 259 ? 0.505 3.063 -27.282 1.00 65.88 259 ASP A O 1
ATOM 2071 N N . ASN A 1 260 ? -0.856 4.697 -28.095 1.00 48.53 260 ASN A N 1
ATOM 2072 C CA . ASN A 1 260 ? -1.701 3.952 -29.032 1.00 48.53 260 ASN A CA 1
ATOM 2073 C C . ASN A 1 260 ? -2.031 4.792 -30.280 1.00 48.53 260 ASN A C 1
ATOM 2075 O O . ASN A 1 260 ? -2.163 6.024 -30.138 1.00 48.53 260 ASN A O 1
#

Radius of gyration: 27.78 Å; Cα contacts (8 Å, |Δi|>4): 285; chains: 1; bounding box: 66×58×88 Å

Mean predicted aligned error: 19.59 Å